Protein AF-A0A1G8I8K3-F1 (afdb_monomer_lite)

Organism: NCBI:txid568899

Foldseek 3Di:
DFDWDFDDPVVPPPDPDDPDRDGDGDDPVRCCVPPNPQDDDDPVNVVVVVVVVDDLVRVCVVRVHDSVVVVVVVVVVVVVVVVVVVVVVVVVVVVVVVVVVVVVVVVVVVVVVVVVVVVVVVVVVVVVVVVVVVVVVVVVVVVVVVVVVVVVVVVVVVVVVVVVVVVVVVVVVVVVVVVVVVVVVVVVVVVVVVVVVVVVVVVVVVVVVVVVVVVVVVVVVVVVVVD

Structure (mmCIF, N/CA/C/O backbone):
data_AF-A0A1G8I8K3-F1
#
_entry.id   AF-A0A1G8I8K3-F1
#
loop_
_atom_site.group_PDB
_atom_site.id
_atom_site.type_symbol
_atom_site.label_atom_id
_atom_site.label_alt_id
_atom_site.label_comp_id
_atom_site.label_asym_id
_atom_site.label_entity_id
_atom_site.label_seq_id
_atom_site.pdbx_PDB_ins_code
_atom_site.Cartn_x
_atom_site.Cartn_y
_atom_site.Cartn_z
_atom_site.occupancy
_atom_site.B_iso_or_equiv
_atom_site.auth_seq_id
_atom_site.auth_comp_id
_atom_site.auth_asym_id
_atom_site.auth_atom_id
_atom_site.pdbx_PDB_model_num
ATOM 1 N N . MET A 1 1 ? -40.315 -34.595 63.576 1.00 35.75 1 MET A N 1
ATOM 2 C CA . MET A 1 1 ? -40.428 -33.145 63.311 1.00 35.75 1 MET A CA 1
ATOM 3 C C . MET A 1 1 ? -39.803 -32.445 64.509 1.00 35.75 1 MET A C 1
ATOM 5 O O . MET A 1 1 ? -40.249 -32.700 65.618 1.00 35.75 1 MET A O 1
ATOM 9 N N . GLU A 1 2 ? -38.711 -31.706 64.316 1.00 29.25 2 GLU A N 1
ATOM 10 C CA . GLU A 1 2 ? -37.912 -31.099 65.396 1.00 29.25 2 GLU A CA 1
ATOM 11 C C . GLU A 1 2 ? -38.399 -29.666 65.667 1.00 29.25 2 GLU A C 1
ATOM 13 O O . GLU A 1 2 ? -38.613 -28.908 64.724 1.00 29.25 2 GLU A O 1
ATOM 18 N N . TYR A 1 3 ? -38.616 -29.305 66.936 1.00 36.06 3 TYR A N 1
ATOM 19 C CA . TYR A 1 3 ? -39.119 -27.986 67.343 1.00 36.06 3 TYR A CA 1
ATOM 20 C C . TYR A 1 3 ? -38.149 -27.306 68.321 1.00 36.06 3 TYR A C 1
ATOM 22 O O . TYR A 1 3 ? -37.852 -27.852 69.383 1.00 36.06 3 TYR A O 1
ATOM 30 N N . GLU A 1 4 ? -37.710 -26.087 67.994 1.00 31.19 4 GLU A N 1
ATOM 31 C CA . GLU A 1 4 ? -36.917 -25.214 68.871 1.00 31.19 4 GLU A CA 1
ATOM 32 C C . GLU A 1 4 ? -37.828 -24.299 69.709 1.00 31.19 4 GLU A C 1
ATOM 34 O O . GLU A 1 4 ? -38.706 -23.616 69.180 1.00 31.19 4 GLU A O 1
ATOM 39 N N . GLY A 1 5 ? -37.611 -24.243 71.027 1.00 38.91 5 GLY A N 1
ATOM 40 C CA . GLY A 1 5 ? -38.359 -23.369 71.936 1.00 38.91 5 GLY A CA 1
ATOM 41 C C . GLY A 1 5 ? -37.451 -22.553 72.858 1.00 38.91 5 GLY A C 1
ATOM 42 O O . GLY A 1 5 ? -36.541 -23.096 73.479 1.00 38.91 5 GLY A O 1
ATOM 43 N N . ILE A 1 6 ? -37.725 -21.249 72.997 1.00 38.38 6 ILE A N 1
ATOM 44 C CA . ILE A 1 6 ? -37.011 -20.330 73.905 1.00 38.38 6 ILE A CA 1
ATOM 45 C C . ILE A 1 6 ? -37.715 -20.317 75.277 1.00 38.38 6 ILE A C 1
ATOM 47 O O . ILE A 1 6 ? -38.899 -19.985 75.369 1.00 38.38 6 ILE A O 1
ATOM 51 N N . ARG A 1 7 ? -37.002 -20.667 76.362 1.00 41.75 7 ARG A N 1
ATOM 52 C CA . ARG A 1 7 ? -37.530 -20.650 77.746 1.00 41.75 7 ARG A CA 1
ATOM 53 C C . ARG A 1 7 ? -37.569 -19.238 78.350 1.00 41.75 7 ARG A C 1
ATOM 55 O O . ARG A 1 7 ? -36.702 -18.407 78.105 1.00 41.75 7 ARG A O 1
ATOM 62 N N . ASN A 1 8 ? -38.578 -18.992 79.193 1.00 38.41 8 ASN A N 1
ATOM 63 C CA . ASN A 1 8 ? -38.793 -17.737 79.919 1.00 38.41 8 ASN A CA 1
ATOM 64 C C . ASN A 1 8 ? -37.901 -17.667 81.185 1.00 38.41 8 ASN A C 1
ATOM 66 O O . ASN A 1 8 ? -38.127 -18.441 82.117 1.00 38.41 8 ASN A O 1
ATOM 70 N N . PRO A 1 9 ? -36.943 -16.728 81.284 1.00 40.78 9 PRO A N 1
ATOM 71 C CA . PRO A 1 9 ? -35.916 -16.709 82.336 1.00 40.78 9 PRO A CA 1
ATOM 72 C C . PRO A 1 9 ? -36.419 -16.278 83.728 1.00 40.78 9 PRO A C 1
ATOM 74 O O . PRO A 1 9 ? -35.635 -16.148 84.667 1.00 40.78 9 PRO A O 1
ATOM 77 N N . LYS A 1 10 ? -37.721 -16.019 83.908 1.00 38.50 10 LYS A N 1
ATOM 78 C CA . LYS A 1 10 ? -38.261 -15.504 85.181 1.00 38.50 10 LYS A CA 1
ATOM 79 C C . LYS A 1 10 ? -38.497 -16.561 86.267 1.00 38.50 10 LYS A C 1
ATOM 81 O O . LYS A 1 10 ? -38.696 -16.171 87.414 1.00 38.50 10 LYS A O 1
ATOM 86 N N . VAL A 1 11 ? -38.450 -17.856 85.949 1.00 44.38 11 VAL A N 1
ATOM 87 C CA . VAL A 1 11 ? -38.701 -18.928 86.937 1.00 44.38 11 VAL A CA 1
ATOM 88 C C . VAL A 1 11 ? -37.430 -19.327 87.713 1.00 44.38 11 VAL A C 1
ATOM 90 O O . VAL A 1 11 ? -37.527 -19.873 88.806 1.00 44.38 11 VAL A O 1
ATOM 93 N N . GLU A 1 12 ? -36.233 -18.962 87.243 1.00 41.72 12 GLU A N 1
ATOM 94 C CA . GLU A 1 12 ? -34.962 -19.489 87.779 1.00 41.72 12 GLU A CA 1
ATOM 95 C C . GLU A 1 12 ? -34.080 -18.448 88.490 1.00 41.72 12 GLU A C 1
ATOM 97 O O . GLU A 1 12 ? -32.861 -18.550 88.514 1.00 41.72 12 GLU A O 1
ATOM 102 N N . ARG A 1 13 ? -34.662 -17.456 89.176 1.00 38.69 13 ARG A N 1
ATOM 103 C CA . ARG A 1 13 ? -33.860 -16.557 90.042 1.00 38.69 13 ARG A CA 1
ATOM 104 C C . ARG A 1 13 ? -33.403 -17.180 91.374 1.00 38.69 13 ARG A C 1
ATOM 106 O O . ARG A 1 13 ? -32.818 -16.470 92.187 1.00 38.69 13 ARG A O 1
ATOM 113 N N . LYS A 1 14 ? -33.655 -18.470 91.634 1.00 42.06 14 LYS A N 1
ATOM 114 C CA . LYS A 1 14 ? -33.263 -19.132 92.899 1.00 42.06 14 LYS A CA 1
ATOM 115 C C . LYS A 1 14 ? -32.070 -20.082 92.810 1.00 42.06 14 LYS A C 1
ATOM 117 O O . LYS A 1 14 ? -31.595 -20.515 93.854 1.00 42.06 14 LYS A O 1
ATOM 122 N N . GLN A 1 15 ? -31.540 -20.368 91.627 1.00 38.81 15 GLN A N 1
ATOM 123 C CA . GLN A 1 15 ? -30.330 -21.177 91.490 1.00 38.81 15 GLN A CA 1
ATOM 124 C C . GLN A 1 15 ? -29.387 -20.455 90.535 1.00 38.81 15 GLN A C 1
ATOM 126 O O . GLN A 1 15 ? -29.753 -20.161 89.406 1.00 38.81 15 GLN A O 1
ATOM 131 N N . LYS A 1 16 ? -28.207 -20.077 91.037 1.00 42.19 16 LYS A N 1
ATOM 132 C CA . LYS A 1 16 ? -27.155 -19.350 90.315 1.00 42.19 16 LYS A CA 1
ATOM 133 C C . LYS A 1 16 ? -26.610 -20.195 89.153 1.00 42.19 16 LYS A C 1
ATOM 135 O O . LYS A 1 16 ? -25.540 -20.780 89.276 1.00 42.19 16 LYS A O 1
ATOM 140 N N . LEU A 1 17 ? -27.345 -20.272 88.052 1.00 38.25 17 LEU A N 1
ATOM 141 C CA . LEU A 1 17 ? -26.919 -20.927 86.822 1.00 38.25 17 LEU A CA 1
ATOM 142 C C . LEU A 1 17 ? -26.871 -19.883 85.710 1.00 38.25 17 LEU A C 1
ATOM 144 O O . LEU A 1 17 ? -27.816 -19.126 85.486 1.00 38.25 17 LEU A O 1
ATOM 148 N N . ASN A 1 18 ? -25.694 -19.800 85.095 1.00 33.91 18 ASN A N 1
ATOM 149 C CA . ASN A 1 18 ? -25.374 -18.906 83.996 1.00 33.91 18 ASN A CA 1
ATOM 150 C C . ASN A 1 18 ? -26.344 -19.132 82.832 1.00 33.91 18 ASN A C 1
ATOM 152 O O . ASN A 1 18 ? -26.790 -20.251 82.593 1.00 33.91 18 ASN A O 1
ATOM 156 N N . SER A 1 19 ? -26.667 -18.053 82.118 1.00 39.62 19 SER A N 1
ATOM 157 C CA . SER A 1 19 ? -27.572 -18.029 80.969 1.00 39.62 19 SER A CA 1
ATOM 158 C C . SER A 1 19 ? -26.955 -18.720 79.748 1.00 39.62 19 SER A C 1
ATOM 160 O O . SER A 1 19 ? -26.665 -18.082 78.738 1.00 39.62 19 SER A O 1
ATOM 162 N N . GLU A 1 20 ? -26.721 -20.020 79.848 1.00 36.34 20 GLU A N 1
ATOM 163 C CA . GLU A 1 20 ? -26.509 -20.882 78.698 1.00 36.34 20 GLU A CA 1
ATOM 164 C C . GLU A 1 20 ? -27.885 -21.168 78.098 1.00 36.34 20 GLU A C 1
ATOM 166 O O . GLU A 1 20 ? -28.769 -21.725 78.756 1.00 36.34 20 GLU A O 1
ATOM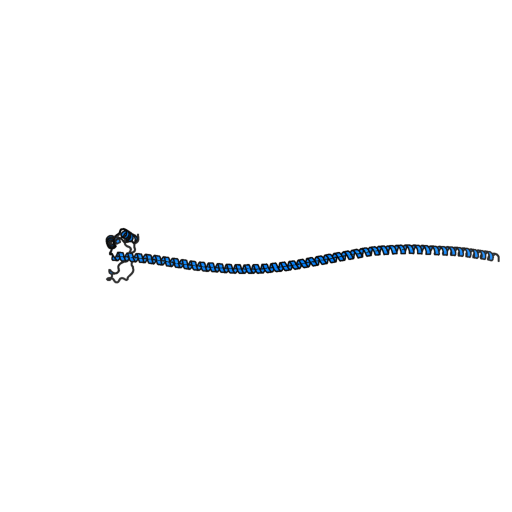 171 N N . VAL A 1 21 ? -28.090 -20.738 76.850 1.00 37.28 21 VAL A N 1
ATOM 172 C CA . VAL A 1 21 ? -29.235 -21.151 76.034 1.00 37.28 21 VAL A CA 1
ATOM 173 C C . VAL A 1 21 ? -29.095 -22.657 75.826 1.00 37.28 21 VAL A C 1
ATOM 175 O O . VAL A 1 21 ? -28.443 -23.122 74.900 1.00 37.28 21 VAL A O 1
ATOM 178 N N . THR A 1 22 ? -29.651 -23.423 76.756 1.00 36.31 22 THR A N 1
ATOM 179 C CA . THR A 1 22 ? -29.671 -24.879 76.713 1.00 36.31 22 THR A CA 1
ATOM 180 C C . THR A 1 22 ? -30.788 -25.288 75.763 1.00 36.31 22 THR A C 1
ATOM 182 O O . THR A 1 22 ? -31.973 -25.151 76.077 1.00 36.31 22 THR A O 1
ATOM 185 N N . THR A 1 23 ? -30.419 -25.762 74.573 1.00 37.19 23 THR A N 1
ATOM 186 C CA . THR A 1 23 ? -31.340 -26.453 73.672 1.00 37.19 23 THR A CA 1
ATOM 187 C C . THR A 1 23 ? -31.739 -27.770 74.334 1.00 37.19 23 THR A C 1
ATOM 189 O O . THR A 1 23 ? -30.922 -28.661 74.542 1.00 37.19 23 THR A O 1
ATOM 192 N N . TYR A 1 24 ? -33.000 -27.871 74.752 1.00 39.78 24 TYR A N 1
ATOM 193 C CA . TYR A 1 24 ? -33.553 -29.106 75.302 1.00 39.78 24 TYR A CA 1
ATOM 194 C C . TYR A 1 24 ? -34.351 -29.818 74.216 1.00 39.78 24 TYR A C 1
ATOM 196 O O . TYR A 1 24 ? -35.277 -29.238 73.648 1.00 39.78 24 TYR A O 1
ATOM 204 N N . TYR A 1 25 ? -34.022 -31.084 73.981 1.00 42.44 25 TYR A N 1
ATOM 205 C CA . TYR A 1 25 ? -34.849 -32.000 73.208 1.00 42.44 25 TYR A CA 1
ATOM 206 C C . TYR A 1 25 ? -36.006 -32.451 74.103 1.00 42.44 25 TYR A C 1
ATOM 208 O O . TYR A 1 25 ? -35.772 -32.950 75.201 1.00 42.44 25 TYR A O 1
ATOM 216 N N . MET A 1 26 ? -37.244 -32.221 73.672 1.00 47.62 26 MET A N 1
ATOM 217 C CA . MET A 1 26 ? -38.444 -32.722 74.351 1.00 47.62 26 MET A CA 1
ATOM 218 C C . MET A 1 26 ? -39.246 -33.562 73.364 1.00 47.62 26 MET A C 1
ATOM 220 O O . MET A 1 26 ? -39.404 -33.167 72.206 1.00 47.62 26 MET A O 1
ATOM 224 N N . SER A 1 27 ? -39.764 -34.700 73.823 1.00 53.75 27 SER A N 1
ATOM 225 C CA . SER A 1 27 ? -40.684 -35.516 73.024 1.00 53.75 27 SER A CA 1
ATOM 226 C C . SER A 1 27 ? -42.053 -34.828 72.874 1.00 53.75 27 SER A C 1
ATOM 228 O O . SER A 1 27 ? -42.413 -33.938 73.654 1.00 53.75 27 SER A O 1
ATOM 230 N N . GLU A 1 28 ? -42.855 -35.228 71.876 1.00 50.41 28 GLU A N 1
ATOM 231 C CA . GLU A 1 28 ? -44.229 -34.713 71.704 1.00 50.41 28 GLU A CA 1
ATOM 232 C C . GLU A 1 28 ? -45.093 -34.915 72.959 1.00 50.41 28 GLU A C 1
ATOM 234 O O . GLU A 1 28 ? -45.948 -34.083 73.280 1.00 50.41 28 GLU A O 1
ATOM 239 N N . GLU A 1 29 ? -44.841 -35.998 73.692 1.00 52.31 29 GLU A N 1
ATOM 240 C CA . GLU A 1 29 ? -45.537 -36.352 74.926 1.00 52.31 29 GLU A CA 1
ATOM 241 C C . GLU A 1 29 ? -45.141 -35.418 76.076 1.00 52.31 29 GLU A C 1
ATOM 243 O O . GLU A 1 29 ? -46.020 -34.871 76.746 1.00 52.31 29 GLU A O 1
ATOM 248 N N . GLU A 1 30 ? -43.848 -35.123 76.246 1.00 55.16 30 GLU A N 1
ATOM 249 C CA . GLU A 1 30 ? -43.354 -34.181 77.262 1.00 55.16 30 GLU A CA 1
ATOM 250 C C . GLU A 1 30 ? -43.811 -32.739 76.999 1.00 55.16 30 GLU A C 1
ATOM 252 O O . GLU A 1 30 ? -44.121 -31.988 77.935 1.00 55.16 30 GLU A O 1
ATOM 257 N N . ARG A 1 31 ? -43.912 -32.349 75.721 1.00 55.44 31 ARG A N 1
ATOM 258 C CA . ARG A 1 31 ? -44.455 -31.049 75.307 1.00 55.44 31 ARG A CA 1
ATOM 259 C C . ARG A 1 31 ? -45.924 -30.914 75.709 1.00 55.44 31 ARG A C 1
ATOM 261 O O . ARG A 1 31 ? -46.294 -29.915 76.335 1.00 55.44 31 ARG A O 1
ATOM 268 N N . LYS A 1 32 ? -46.748 -31.922 75.394 1.00 52.94 32 LYS A N 1
ATOM 269 C CA . LYS A 1 32 ? -48.175 -31.958 75.758 1.00 52.94 32 LYS A CA 1
ATOM 270 C C . LYS A 1 32 ? -48.378 -31.951 77.271 1.00 52.94 32 LYS A C 1
ATOM 272 O O . LYS A 1 32 ? -49.239 -31.222 77.759 1.00 52.94 32 LYS A O 1
ATOM 277 N N . GLN A 1 33 ? -47.551 -32.681 78.019 1.00 53.50 33 GLN A N 1
ATOM 278 C CA . GLN A 1 33 ? -47.635 -32.747 79.480 1.00 53.50 33 GLN A CA 1
ATOM 279 C C . GLN A 1 33 ? -47.302 -31.415 80.162 1.00 53.50 33 GLN A C 1
ATOM 281 O O . GLN A 1 33 ? -47.960 -31.032 81.127 1.00 53.50 33 GLN A O 1
ATOM 286 N N . ARG A 1 34 ? -46.283 -30.695 79.674 1.00 50.06 34 ARG A N 1
ATOM 287 C CA . ARG A 1 34 ? -45.819 -29.454 80.315 1.00 50.06 34 ARG A CA 1
ATOM 288 C C . ARG A 1 34 ? -46.559 -28.193 79.859 1.00 50.06 34 ARG A C 1
ATOM 290 O O . ARG A 1 34 ? -46.620 -27.236 80.626 1.00 50.06 34 ARG A O 1
ATOM 297 N N . TRP A 1 35 ? -47.074 -28.149 78.628 1.00 47.41 35 TRP A N 1
ATOM 298 C CA . TRP A 1 35 ? -47.619 -26.915 78.033 1.00 47.41 35 TRP A CA 1
ATOM 299 C C . TRP A 1 35 ? -49.086 -27.042 77.596 1.00 47.41 35 TRP A C 1
ATOM 301 O O . TRP A 1 35 ? -49.700 -26.022 77.269 1.00 47.41 35 TRP A O 1
ATOM 311 N N . GLY A 1 36 ? -49.666 -28.247 77.661 1.00 51.91 36 GLY A N 1
ATOM 312 C CA . GLY A 1 36 ? -50.997 -28.567 77.139 1.00 51.91 36 GLY A CA 1
ATOM 313 C C . GLY A 1 36 ? -51.065 -28.501 75.609 1.00 51.91 36 GLY A C 1
ATOM 314 O O . GLY A 1 36 ? -50.075 -28.198 74.941 1.00 51.91 36 GLY A O 1
ATOM 315 N N . ASP A 1 37 ? -52.255 -28.728 75.045 1.00 50.06 37 ASP A N 1
ATOM 316 C CA . ASP A 1 37 ? -52.562 -28.497 73.622 1.00 50.06 37 ASP A CA 1
ATOM 317 C C . ASP A 1 37 ? -52.590 -26.991 73.296 1.00 50.06 37 ASP A C 1
ATOM 319 O O . ASP A 1 37 ? -53.633 -26.415 72.968 1.00 50.06 37 ASP A O 1
ATOM 323 N N . ARG A 1 38 ? -51.457 -26.300 73.443 1.00 51.19 38 ARG A N 1
ATOM 324 C CA . ARG A 1 38 ? -51.278 -24.963 72.875 1.00 51.19 38 ARG A CA 1
ATOM 325 C C . ARG A 1 38 ? -51.010 -25.139 71.385 1.00 51.19 38 ARG A C 1
ATOM 327 O O . ARG A 1 38 ? -49.945 -25.617 70.997 1.00 51.19 38 ARG A O 1
ATOM 334 N N . MET A 1 39 ? -51.992 -24.785 70.558 1.00 54.12 39 MET A N 1
ATOM 335 C CA . MET A 1 39 ? -51.785 -24.664 69.117 1.00 54.12 39 MET A CA 1
ATOM 336 C C . MET A 1 39 ? -50.840 -23.489 68.856 1.00 54.12 39 MET A C 1
ATOM 338 O O . MET A 1 39 ? -51.071 -22.378 69.333 1.00 54.12 39 MET A O 1
ATOM 342 N N . GLU A 1 40 ? -49.772 -23.725 68.100 1.00 64.25 40 GLU A N 1
ATOM 343 C CA . GLU A 1 40 ? -48.951 -22.637 67.577 1.00 64.25 40 GLU A CA 1
ATOM 344 C C . GLU A 1 40 ? -49.760 -21.886 66.518 1.00 64.25 40 GLU A C 1
ATOM 346 O O . GLU A 1 40 ? -50.231 -22.472 65.543 1.00 64.25 40 GLU A O 1
ATOM 351 N N . LEU A 1 41 ? -49.954 -20.585 66.724 1.00 76.12 41 LEU A N 1
ATOM 352 C CA . LEU A 1 41 ? -50.574 -19.727 65.723 1.00 76.12 41 LEU A CA 1
ATOM 353 C C . LEU A 1 41 ? -49.544 -19.450 64.625 1.00 76.12 41 LEU A C 1
ATOM 355 O O . LEU A 1 41 ? -48.574 -18.723 64.849 1.00 76.12 41 LEU A O 1
ATOM 359 N N . THR A 1 42 ? -49.750 -20.026 63.444 1.00 82.38 42 THR A N 1
ATOM 360 C CA . THR A 1 42 ? -48.970 -19.695 62.246 1.00 82.38 42 THR A CA 1
ATOM 361 C C . THR A 1 42 ? -49.543 -18.452 61.568 1.00 82.38 42 THR A C 1
ATOM 363 O O . THR A 1 42 ? -50.709 -18.098 61.763 1.00 82.38 42 THR A O 1
ATOM 366 N N . LYS A 1 43 ? -48.726 -17.784 60.745 1.00 81.94 43 LYS A N 1
ATOM 367 C CA . LYS A 1 43 ? -49.156 -16.604 59.983 1.00 81.94 43 LYS A CA 1
ATOM 368 C C . LYS A 1 43 ? -50.346 -16.921 59.073 1.00 81.94 43 LYS A C 1
ATOM 370 O O . LYS A 1 43 ? -51.334 -16.200 59.082 1.00 81.94 43 LYS A O 1
ATOM 375 N N . GLU A 1 44 ? -50.268 -18.038 58.359 1.00 83.56 44 GLU A N 1
ATOM 376 C CA . GLU A 1 44 ? -51.308 -18.513 57.440 1.00 83.56 44 GLU A CA 1
ATOM 377 C C . GLU A 1 44 ? -52.618 -18.824 58.172 1.00 83.56 44 GLU A C 1
ATOM 379 O O . GLU A 1 44 ? -53.696 -18.481 57.694 1.00 83.56 44 GLU A O 1
ATOM 384 N N . ALA A 1 45 ? -52.537 -19.425 59.365 1.00 84.06 45 ALA A N 1
ATOM 385 C CA . ALA A 1 45 ? -53.712 -19.710 60.180 1.00 84.06 45 ALA A CA 1
ATOM 386 C C . ALA A 1 45 ? -54.346 -18.429 60.754 1.00 84.06 45 ALA A C 1
ATOM 388 O O . ALA A 1 45 ? -55.567 -18.298 60.751 1.00 84.06 45 ALA A O 1
ATOM 389 N N . TYR A 1 46 ? -53.528 -17.457 61.177 1.00 86.75 46 TYR A N 1
ATOM 390 C CA . TYR A 1 46 ? -54.002 -16.137 61.605 1.00 86.75 46 TYR A CA 1
ATOM 391 C C . TYR A 1 46 ? -54.684 -15.368 60.468 1.00 86.75 46 TYR A C 1
ATOM 393 O O . TYR A 1 46 ? -55.755 -14.797 60.662 1.00 86.75 46 TYR A O 1
ATOM 401 N N . GLU A 1 47 ? -54.078 -15.345 59.280 1.00 87.00 47 GLU A N 1
ATOM 402 C CA . GLU A 1 47 ? -54.625 -14.664 58.103 1.00 87.00 47 GLU A CA 1
ATOM 403 C C . GLU A 1 47 ? -55.929 -15.305 57.633 1.00 87.00 47 GLU A C 1
ATOM 405 O O . GLU A 1 47 ? -56.880 -14.587 57.328 1.00 87.00 47 GLU A O 1
ATOM 410 N N . LYS A 1 48 ? -56.008 -16.640 57.659 1.00 89.94 48 LYS A N 1
ATOM 411 C CA . LYS A 1 48 ? -57.233 -17.384 57.365 1.00 89.94 48 LYS A CA 1
ATOM 412 C C . LYS A 1 48 ? -58.348 -17.058 58.357 1.00 89.94 48 LYS A C 1
ATOM 414 O O . LYS A 1 48 ? -59.432 -16.670 57.941 1.00 89.94 48 LYS A O 1
ATOM 419 N N . ASP A 1 49 ? -58.069 -17.107 59.656 1.00 88.06 49 ASP A N 1
ATOM 420 C CA . ASP A 1 49 ? -59.079 -16.805 60.673 1.00 88.06 49 ASP A CA 1
ATOM 421 C C . ASP A 1 49 ? -59.538 -15.338 60.640 1.00 88.06 49 ASP A C 1
ATOM 423 O O . ASP A 1 49 ? -60.695 -15.026 60.930 1.00 88.06 49 ASP A O 1
ATOM 427 N N . ARG A 1 50 ? -58.646 -14.416 60.255 1.00 88.31 50 ARG A N 1
ATOM 428 C CA . ARG A 1 50 ? -58.999 -13.012 59.999 1.00 88.31 50 ARG A CA 1
ATOM 429 C C . ARG A 1 50 ? -59.839 -12.843 58.735 1.00 88.31 50 ARG A C 1
ATOM 431 O O . ARG A 1 50 ? -60.743 -12.009 58.753 1.00 88.31 50 ARG A O 1
ATOM 438 N N . ALA A 1 51 ? -59.561 -13.602 57.676 1.00 88.75 51 ALA A N 1
ATOM 439 C CA . ALA A 1 51 ? -60.367 -13.626 56.455 1.00 88.75 51 ALA A CA 1
ATOM 440 C C . ALA A 1 51 ? -61.770 -14.204 56.711 1.00 88.75 51 ALA A C 1
ATOM 442 O O . ALA A 1 51 ? -62.745 -13.687 56.172 1.00 88.75 51 ALA A O 1
ATOM 443 N N . ASP A 1 52 ? -61.878 -15.171 57.627 1.00 91.44 52 ASP A N 1
ATOM 444 C CA . ASP A 1 52 ? -63.140 -15.733 58.130 1.00 91.44 52 ASP A CA 1
ATOM 445 C C . ASP A 1 52 ? -63.888 -14.778 59.096 1.00 91.44 52 ASP A C 1
ATOM 447 O O . ASP A 1 52 ? -64.932 -15.120 59.651 1.00 91.44 52 ASP A O 1
ATOM 451 N N . GLY A 1 53 ? -63.374 -13.560 59.312 1.00 90.12 53 GLY A N 1
ATOM 452 C CA . GLY A 1 53 ? -64.034 -12.502 60.082 1.00 90.12 53 GLY A CA 1
ATOM 453 C C . GLY A 1 53 ? -63.796 -12.544 61.594 1.00 90.12 53 GLY A C 1
ATOM 454 O O . GLY A 1 53 ? -64.387 -11.742 62.322 1.00 90.12 53 GLY A O 1
ATOM 455 N N . MET A 1 54 ? -62.923 -13.422 62.104 1.00 89.44 54 MET A N 1
ATOM 456 C CA . MET A 1 54 ? -62.659 -13.493 63.544 1.00 89.44 54 MET A CA 1
ATOM 457 C C . MET A 1 54 ? -61.932 -12.241 64.060 1.00 89.44 54 MET A C 1
ATOM 459 O O . MET A 1 54 ? -61.042 -11.661 63.422 1.00 89.44 54 MET A O 1
ATOM 463 N N . SER A 1 55 ? -62.302 -11.809 65.266 1.00 89.19 55 SER A N 1
ATOM 464 C CA . SER A 1 55 ? -61.583 -10.757 65.987 1.00 89.19 55 SER A CA 1
ATOM 465 C C . SER A 1 55 ? -60.293 -11.311 66.601 1.00 89.19 55 SER A C 1
ATOM 467 O O . SER A 1 55 ? -60.189 -12.504 66.875 1.00 89.19 55 SER A O 1
ATOM 469 N N . ASN A 1 56 ? -59.314 -10.445 66.884 1.00 84.69 56 ASN A N 1
ATOM 470 C CA . ASN A 1 56 ? -58.089 -10.868 67.577 1.00 84.69 56 ASN A CA 1
ATOM 471 C C . ASN A 1 56 ? -58.394 -11.536 68.927 1.00 84.69 56 ASN A C 1
ATOM 473 O O . ASN A 1 56 ? -57.696 -12.466 69.307 1.00 84.69 56 ASN A O 1
ATOM 477 N N . LYS A 1 57 ? -59.463 -11.115 69.612 1.00 86.44 57 LYS A N 1
ATOM 478 C CA . LYS A 1 57 ? -59.935 -11.746 70.847 1.00 86.44 57 LYS A CA 1
ATOM 479 C C . LYS A 1 57 ? -60.383 -13.191 70.625 1.00 86.44 57 LYS A C 1
ATOM 481 O O . LYS A 1 57 ? -59.915 -14.093 71.304 1.00 86.44 57 LYS A O 1
ATOM 486 N N . ALA A 1 58 ? -61.225 -13.416 69.615 1.00 85.50 58 ALA A N 1
ATOM 487 C CA . ALA A 1 58 ? -61.722 -14.749 69.277 1.00 85.50 58 ALA A CA 1
ATOM 488 C C . ALA A 1 58 ? -60.595 -15.693 68.822 1.00 85.50 58 ALA A C 1
ATOM 490 O O . ALA A 1 58 ? -60.593 -16.874 69.163 1.00 85.50 58 ALA A O 1
ATOM 491 N N . ILE A 1 59 ? -59.602 -15.168 68.099 1.00 85.06 59 ILE A N 1
ATOM 492 C CA . ILE A 1 59 ? -58.413 -15.932 67.703 1.00 85.06 59 ILE A CA 1
ATOM 493 C C . ILE A 1 59 ? -57.543 -16.238 68.934 1.00 85.06 59 ILE A C 1
ATOM 495 O O . ILE A 1 59 ? -57.057 -17.356 69.083 1.00 85.06 59 ILE A O 1
ATOM 499 N N . ALA A 1 60 ? -57.375 -15.288 69.856 1.00 84.50 60 ALA A N 1
ATOM 500 C CA . ALA A 1 60 ? -56.619 -15.498 71.092 1.00 84.50 60 ALA A CA 1
ATOM 501 C C . ALA A 1 60 ? -57.231 -16.637 71.923 1.00 84.50 60 ALA A C 1
ATOM 503 O O . ALA A 1 60 ? -56.515 -17.557 72.328 1.00 84.50 60 ALA A O 1
ATOM 504 N N . ASP A 1 61 ? -58.558 -16.636 72.061 1.00 83.38 61 ASP A N 1
ATOM 505 C CA . ASP A 1 61 ? -59.309 -17.689 72.744 1.00 83.38 61 ASP A CA 1
ATOM 506 C C . ASP A 1 61 ? -59.184 -19.045 72.020 1.00 83.38 61 ASP A C 1
ATOM 508 O O . ASP A 1 61 ? -58.883 -20.060 72.654 1.00 83.38 61 ASP A O 1
ATOM 512 N N . LYS A 1 62 ? -59.316 -19.068 70.682 1.00 84.06 62 LYS A N 1
ATOM 513 C CA . LYS A 1 62 ? -59.191 -20.281 69.846 1.00 84.06 62 LYS A CA 1
ATOM 514 C C . LYS A 1 62 ? -57.830 -20.968 69.994 1.00 84.06 62 LYS A C 1
ATOM 516 O O . LYS A 1 62 ? -57.764 -22.194 70.072 1.00 84.06 62 LYS A O 1
ATOM 521 N N . TYR A 1 63 ? -56.750 -20.192 70.058 1.00 82.69 63 TYR A N 1
ATOM 522 C CA . TYR A 1 63 ? -55.388 -20.717 70.205 1.00 82.69 63 TYR A CA 1
ATOM 523 C C . TYR A 1 63 ? -54.895 -20.749 71.658 1.00 82.69 63 TYR A C 1
ATOM 525 O O . TYR A 1 63 ? -53.722 -21.042 71.903 1.00 82.69 63 TYR A O 1
ATOM 533 N N . LYS A 1 64 ? -55.776 -20.481 72.634 1.00 82.50 64 LYS A N 1
ATOM 534 C CA . LYS A 1 64 ? -55.457 -20.469 74.072 1.00 82.50 64 LYS A CA 1
ATOM 535 C C . LYS A 1 64 ? -54.242 -19.587 74.396 1.00 82.50 64 LYS A C 1
ATOM 537 O O . LYS A 1 64 ? -53.352 -19.977 75.157 1.00 82.50 64 LYS A O 1
ATOM 542 N N . MET A 1 65 ? -54.187 -18.397 73.802 1.00 79.50 65 MET A N 1
ATOM 543 C CA . MET A 1 65 ? -53.129 -17.408 74.015 1.00 79.50 65 MET A CA 1
ATOM 544 C C . MET A 1 65 ? -53.701 -16.042 74.390 1.00 79.50 65 MET A C 1
ATOM 546 O O . MET A 1 65 ? -54.890 -15.800 74.251 1.00 79.50 65 MET A O 1
ATOM 550 N N . SER A 1 66 ? -52.864 -15.134 74.892 1.00 82.12 66 SER A N 1
ATOM 551 C CA . SER A 1 66 ? -53.297 -13.762 75.166 1.00 82.12 66 SER A CA 1
ATOM 552 C C . SER A 1 66 ? -53.361 -12.936 73.878 1.00 82.12 66 SER A C 1
ATOM 554 O O . SER A 1 66 ? -52.573 -13.144 72.953 1.00 82.12 66 SER A O 1
ATOM 556 N N . GLU A 1 67 ? -54.227 -11.921 73.837 1.00 80.25 67 GLU A N 1
ATOM 557 C CA . GLU A 1 67 ? -54.229 -10.931 72.745 1.00 80.25 67 GLU A CA 1
ATOM 558 C C . GLU A 1 67 ? -52.860 -10.249 72.572 1.00 80.25 67 GLU A C 1
ATOM 560 O O . GLU A 1 67 ? -52.441 -9.949 71.453 1.00 80.25 67 GLU A O 1
ATOM 565 N N . ALA A 1 68 ? -52.119 -10.061 73.670 1.00 79.25 68 ALA A N 1
ATOM 566 C CA . ALA A 1 68 ? -50.756 -9.539 73.636 1.00 79.25 68 ALA A CA 1
ATOM 567 C C . ALA A 1 68 ? -49.799 -10.450 72.842 1.00 79.25 68 ALA A C 1
ATOM 569 O O . ALA A 1 68 ? -48.940 -9.949 72.115 1.00 79.25 68 ALA A O 1
ATOM 570 N N . ASN A 1 69 ? -49.971 -11.776 72.925 1.00 79.81 69 ASN A N 1
ATOM 571 C CA . ASN A 1 69 ? -49.187 -12.722 72.131 1.00 79.81 69 ASN A CA 1
ATOM 572 C C . ASN A 1 69 ? -49.548 -12.642 70.643 1.00 79.81 69 ASN A C 1
ATOM 574 O O . ASN A 1 69 ? -48.646 -12.682 69.811 1.00 79.81 69 ASN A O 1
ATOM 578 N N . ILE A 1 70 ? -50.824 -12.445 70.289 1.00 82.75 70 ILE A N 1
ATOM 579 C CA . ILE A 1 70 ? -51.225 -12.213 68.888 1.00 82.75 70 ILE A CA 1
ATOM 580 C C . ILE A 1 70 ? -50.557 -10.959 68.328 1.00 82.75 70 ILE A C 1
ATOM 582 O O . ILE A 1 70 ? -50.007 -10.988 67.226 1.00 82.75 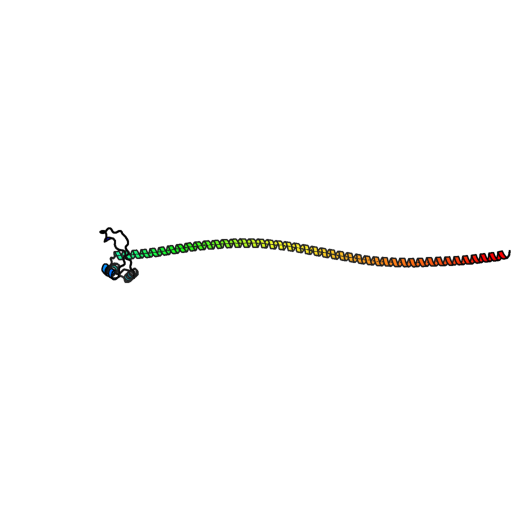70 ILE A O 1
ATOM 586 N N . TYR A 1 71 ? -50.552 -9.866 69.093 1.00 84.69 71 TYR A N 1
ATOM 587 C CA . TYR A 1 71 ? -49.883 -8.635 68.676 1.00 84.69 71 TYR A CA 1
ATOM 588 C C . TYR A 1 71 ? -48.371 -8.834 68.491 1.00 84.69 71 TYR A C 1
ATOM 590 O O . TYR A 1 71 ? -47.792 -8.347 67.518 1.00 84.69 71 TYR A O 1
ATOM 598 N N . TYR A 1 72 ? -47.736 -9.596 69.387 1.00 84.50 72 TYR A N 1
ATOM 599 C CA . TYR A 1 72 ? -46.329 -9.974 69.264 1.00 84.50 72 TYR A CA 1
ATOM 600 C C . TYR A 1 72 ? -46.052 -10.771 67.980 1.00 84.50 72 TYR A C 1
ATOM 602 O O . TYR A 1 72 ? -45.145 -10.403 67.232 1.00 84.50 72 TYR A O 1
ATOM 610 N N . TYR A 1 73 ? -46.840 -11.810 67.683 1.00 82.50 73 TYR A N 1
ATOM 611 C CA . TYR A 1 73 ? -46.660 -12.622 66.473 1.00 82.50 73 TYR A CA 1
ATOM 612 C C . TYR A 1 73 ? -46.881 -11.818 65.193 1.00 82.50 73 TYR A C 1
ATOM 614 O O . TYR A 1 73 ? -46.058 -11.896 64.284 1.00 82.50 73 TYR A O 1
ATOM 622 N N . LYS A 1 74 ? -47.913 -10.967 65.153 1.00 84.94 74 LYS A N 1
ATOM 623 C CA . LYS A 1 74 ? -48.158 -10.065 64.023 1.00 84.94 74 LYS A CA 1
ATOM 624 C C . LYS A 1 74 ? -46.953 -9.163 63.756 1.00 84.94 74 LYS A C 1
ATOM 626 O O . LYS A 1 74 ? -46.456 -9.105 62.634 1.00 84.94 74 LYS A O 1
ATOM 631 N N . LYS A 1 75 ? -46.449 -8.504 64.803 1.00 84.69 75 LYS A N 1
ATOM 632 C CA . LYS A 1 75 ? -45.281 -7.625 64.700 1.00 84.69 75 LYS A CA 1
ATOM 633 C C . LYS A 1 75 ? -44.030 -8.396 64.269 1.00 84.69 75 LYS A C 1
ATOM 635 O O . LYS A 1 75 ? -43.250 -7.886 63.472 1.00 84.69 75 LYS A O 1
ATOM 640 N N . LYS A 1 76 ? -43.852 -9.626 64.762 1.00 85.06 76 LYS A N 1
ATOM 641 C CA . LYS A 1 76 ? -42.755 -10.515 64.360 1.00 85.06 76 LYS A CA 1
ATOM 642 C C . LYS A 1 76 ? -42.830 -10.862 62.869 1.00 85.06 76 LYS A C 1
ATOM 644 O O . LYS A 1 76 ? -41.834 -10.706 62.178 1.00 85.06 76 LYS A O 1
ATOM 649 N N . TRP A 1 77 ? -43.997 -11.239 62.346 1.00 87.19 77 TRP A N 1
ATOM 650 C CA . TRP A 1 77 ? -44.157 -11.544 60.919 1.00 87.19 77 TRP A CA 1
ATOM 651 C C . TRP A 1 77 ? -43.944 -10.327 60.015 1.00 87.19 77 TRP A C 1
ATOM 653 O O . TRP A 1 77 ? -43.321 -10.457 58.964 1.00 87.19 77 TRP A O 1
ATOM 663 N N . GLU A 1 78 ? -44.422 -9.147 60.420 1.00 87.06 78 GLU A N 1
ATOM 664 C CA . GLU A 1 78 ? -44.155 -7.892 59.704 1.00 87.06 78 GLU A CA 1
ATOM 665 C C . GLU A 1 78 ? -42.653 -7.568 59.675 1.00 87.06 78 GLU A C 1
ATOM 667 O O . GLU A 1 78 ? -42.128 -7.128 58.650 1.00 87.06 78 GLU A O 1
ATOM 672 N N . GLN A 1 79 ? -41.947 -7.809 60.784 1.00 84.25 79 GLN A N 1
ATOM 673 C CA . GLN A 1 79 ? -40.495 -7.657 60.869 1.00 84.25 79 GLN A CA 1
ATOM 674 C C . GLN A 1 79 ? -39.776 -8.665 59.959 1.00 84.25 79 GLN A C 1
ATOM 676 O O . GLN A 1 79 ? -38.885 -8.277 59.209 1.00 84.25 79 GLN A O 1
ATOM 681 N N . ASP A 1 80 ? -40.193 -9.932 59.969 1.00 85.88 80 ASP A N 1
ATOM 682 C CA . ASP A 1 80 ? -39.609 -10.989 59.138 1.00 85.88 80 ASP A CA 1
ATOM 683 C C . ASP A 1 80 ? -39.806 -10.707 57.638 1.00 85.88 80 ASP A C 1
ATOM 685 O O . ASP A 1 80 ? -38.891 -10.908 56.840 1.00 85.88 80 ASP A O 1
ATOM 689 N N . GLU A 1 81 ? -40.970 -10.189 57.233 1.00 88.94 81 GLU A N 1
ATOM 690 C CA . GLU A 1 81 ? -41.201 -9.745 55.854 1.00 88.94 81 GLU A CA 1
ATOM 691 C C . GLU A 1 81 ? -40.331 -8.555 55.456 1.00 88.94 81 GLU A C 1
ATOM 693 O O . GLU A 1 81 ? -39.816 -8.524 54.336 1.00 88.94 81 GLU A O 1
ATOM 698 N N . ARG A 1 82 ? -40.171 -7.569 56.347 1.00 88.88 82 ARG A N 1
ATOM 699 C CA . ARG A 1 82 ? -39.281 -6.428 56.098 1.00 88.88 82 ARG A CA 1
ATOM 700 C C . ARG A 1 82 ? -37.841 -6.893 55.941 1.00 88.88 82 ARG A C 1
ATOM 702 O O . ARG A 1 82 ? -37.218 -6.539 54.948 1.00 88.88 82 ARG A O 1
ATOM 709 N N . ASN A 1 83 ? -37.366 -7.757 56.834 1.00 89.69 83 ASN A N 1
ATOM 710 C CA . ASN A 1 83 ? -36.021 -8.324 56.773 1.00 89.69 83 ASN A CA 1
ATOM 711 C C . ASN A 1 83 ? -35.798 -9.105 55.466 1.00 89.69 83 ASN A C 1
ATOM 713 O O . ASN A 1 83 ? -34.764 -8.944 54.819 1.00 89.69 83 ASN A O 1
ATOM 717 N N . LYS A 1 84 ? -36.783 -9.907 55.030 1.00 90.44 84 LYS A N 1
ATOM 718 C CA . LYS A 1 84 ? -36.734 -10.602 53.731 1.00 90.44 84 LYS A CA 1
ATOM 719 C C . LYS A 1 84 ? -36.645 -9.616 52.567 1.00 90.44 84 LYS A C 1
ATOM 721 O O . LYS A 1 84 ? -35.767 -9.761 51.724 1.00 90.44 84 LYS A O 1
ATOM 726 N N . LYS A 1 85 ? -37.506 -8.592 52.536 1.00 91.94 85 LYS A N 1
ATOM 727 C CA . LYS A 1 85 ? -37.495 -7.559 51.485 1.00 91.94 85 LYS A CA 1
ATOM 728 C C . LYS A 1 85 ? -36.175 -6.790 51.455 1.00 91.94 85 LYS A C 1
ATOM 730 O O . LYS A 1 85 ? -35.625 -6.582 50.380 1.00 91.94 85 LYS A O 1
ATOM 735 N N . GLU A 1 86 ? -35.647 -6.396 52.610 1.00 91.88 86 GLU A N 1
ATOM 736 C CA . GLU A 1 86 ? -34.354 -5.714 52.718 1.00 91.88 86 GLU A CA 1
ATOM 737 C C . GLU A 1 86 ? -33.205 -6.596 52.222 1.00 91.88 86 GLU A C 1
ATOM 739 O O . GLU A 1 86 ? -32.369 -6.119 51.455 1.00 91.88 86 GLU A O 1
ATOM 744 N N . SER A 1 87 ? -33.202 -7.885 52.576 1.00 91.25 87 SER A N 1
ATOM 745 C CA . SER A 1 87 ? -32.226 -8.856 52.073 1.00 91.25 87 SER A CA 1
ATOM 746 C C . SER A 1 87 ? -32.284 -8.983 50.546 1.00 91.25 87 SER A C 1
ATOM 748 O O . SER A 1 87 ? -31.251 -8.865 49.886 1.00 91.25 87 SER A O 1
ATOM 750 N N . THR A 1 88 ? -33.480 -9.109 49.961 1.00 93.38 88 THR A N 1
ATOM 751 C CA . THR A 1 88 ? -33.655 -9.147 48.499 1.00 93.38 88 THR A CA 1
ATOM 752 C C . THR A 1 88 ? -33.187 -7.851 47.835 1.00 93.38 88 THR A C 1
ATOM 754 O O . THR A 1 88 ? -32.498 -7.884 46.820 1.00 93.38 88 THR A O 1
ATOM 757 N N . VAL A 1 89 ? -33.503 -6.688 48.413 1.00 95.00 89 VAL A N 1
ATOM 758 C CA . VAL A 1 89 ? -33.049 -5.390 47.887 1.00 95.00 89 VAL A CA 1
ATOM 759 C C . VAL A 1 89 ? -31.526 -5.270 47.944 1.00 95.00 89 VAL A C 1
ATOM 761 O O . VAL A 1 89 ? -30.922 -4.732 47.016 1.00 95.00 89 VAL A O 1
ATOM 764 N N . GLN A 1 90 ? -30.886 -5.763 49.005 1.00 93.94 90 GLN A N 1
ATOM 765 C CA . GLN A 1 90 ? -29.427 -5.784 49.105 1.00 93.94 90 GLN A CA 1
ATOM 766 C C . GLN A 1 90 ? -28.798 -6.704 48.052 1.00 93.94 90 GLN A C 1
ATOM 768 O O . GLN A 1 90 ? -27.837 -6.291 47.403 1.00 93.94 90 GLN A O 1
ATOM 773 N N . GLN A 1 91 ? -29.367 -7.894 47.832 1.00 93.94 91 GLN A N 1
ATOM 774 C CA . GLN A 1 91 ? -28.931 -8.811 46.773 1.00 93.94 91 GLN A CA 1
ATOM 775 C C . GLN A 1 91 ? -29.032 -8.155 45.391 1.00 93.94 91 GLN A C 1
ATOM 777 O O . GLN A 1 91 ? -28.026 -8.051 44.691 1.00 93.94 91 GLN A O 1
ATOM 782 N N . LEU A 1 92 ? -30.197 -7.594 45.050 1.00 95.06 92 LEU A N 1
ATOM 783 C CA . LEU A 1 92 ? -30.416 -6.911 43.770 1.00 95.06 92 LEU A CA 1
ATOM 784 C C . LEU A 1 92 ? -29.475 -5.717 43.577 1.00 95.06 92 LEU A C 1
ATOM 786 O O . LEU A 1 92 ? -28.950 -5.512 42.487 1.00 95.06 92 LEU A O 1
ATOM 790 N N . LYS A 1 93 ? -29.209 -4.927 44.625 1.00 94.44 93 LYS A N 1
ATOM 791 C CA . LYS A 1 93 ? -28.222 -3.836 44.552 1.00 94.44 93 LYS A CA 1
ATOM 792 C C . LYS A 1 93 ? -26.817 -4.356 44.251 1.00 94.44 93 LYS A C 1
ATOM 794 O O . LYS A 1 93 ? -26.096 -3.717 43.485 1.00 94.44 93 LYS A O 1
ATOM 799 N N . GLY A 1 94 ? -26.432 -5.487 44.842 1.00 95.81 94 GLY A N 1
ATOM 800 C CA . GLY A 1 94 ? -25.163 -6.154 44.558 1.00 95.81 94 GLY A CA 1
ATOM 801 C C . GLY A 1 94 ? -25.063 -6.594 43.098 1.00 95.81 94 GLY A C 1
ATOM 802 O O . GLY A 1 94 ? -24.090 -6.258 42.424 1.00 95.81 94 GLY A O 1
ATOM 803 N N . GLU A 1 95 ? -26.097 -7.261 42.590 1.00 96.06 95 GLU A N 1
ATOM 804 C CA . GLU A 1 95 ? -26.178 -7.712 41.195 1.00 96.06 95 GLU A CA 1
ATOM 805 C C . GLU A 1 95 ? -26.158 -6.542 40.206 1.00 96.06 95 GLU A C 1
ATOM 807 O O . GLU A 1 95 ? -25.403 -6.566 39.235 1.00 96.06 95 GLU A O 1
ATOM 812 N N . ILE A 1 96 ? -26.920 -5.476 40.479 1.00 96.38 96 ILE A N 1
ATOM 813 C CA . ILE A 1 96 ? -26.923 -4.255 39.663 1.00 96.38 96 ILE A CA 1
ATOM 814 C C . ILE A 1 96 ? -25.527 -3.637 39.629 1.00 96.38 96 ILE A C 1
ATOM 816 O O . ILE A 1 96 ? -25.049 -3.265 38.558 1.00 96.38 96 ILE A O 1
ATOM 820 N N . LYS A 1 97 ? -24.850 -3.540 40.779 1.00 97.06 97 LYS A N 1
ATOM 821 C CA . LYS A 1 97 ? -23.500 -2.974 40.849 1.00 97.06 97 LYS A CA 1
ATOM 822 C C . LYS A 1 97 ? -22.503 -3.813 40.044 1.00 97.06 97 LYS A C 1
ATOM 824 O O . LYS A 1 97 ? -21.767 -3.254 39.234 1.00 97.06 97 LYS A O 1
ATOM 829 N N . GLN A 1 98 ? -22.533 -5.137 40.195 1.00 95.75 98 GLN A N 1
ATOM 830 C CA . GLN A 1 98 ? -21.696 -6.046 39.405 1.00 95.75 98 GLN A CA 1
ATOM 831 C C . GLN A 1 98 ? -21.998 -5.950 37.902 1.00 95.75 98 GLN A C 1
ATOM 833 O O . GLN A 1 98 ? -21.081 -5.945 37.083 1.00 95.75 98 GLN A O 1
ATOM 838 N N . GLY A 1 99 ? -23.273 -5.836 37.521 1.00 97.00 99 GLY A N 1
ATOM 839 C CA . GLY A 1 99 ? -23.680 -5.636 36.131 1.00 97.00 99 GLY A CA 1
ATOM 840 C C . GLY A 1 99 ? -23.159 -4.317 35.554 1.00 97.00 99 GLY A C 1
ATOM 841 O O . GLY A 1 99 ? -22.636 -4.289 34.441 1.00 97.00 99 GLY A O 1
ATOM 842 N N . GLN A 1 100 ? -23.226 -3.230 36.325 1.00 97.31 100 GLN A N 1
ATOM 843 C CA . GLN A 1 100 ? -22.677 -1.930 35.928 1.00 97.31 100 GLN A CA 1
ATOM 844 C C . GLN A 1 100 ? -21.153 -1.957 35.768 1.00 97.31 100 GLN A C 1
ATOM 846 O O . GLN A 1 100 ? -20.629 -1.306 34.864 1.00 97.31 100 GLN A O 1
ATOM 851 N N . GLU A 1 101 ? -20.437 -2.687 36.624 1.00 97.25 101 GLU A N 1
ATOM 852 C CA . GLU A 1 101 ? -18.986 -2.875 36.507 1.00 97.25 101 GLU A CA 1
ATOM 853 C C . GLU A 1 101 ? -18.634 -3.648 35.228 1.00 97.25 101 GLU A C 1
ATOM 855 O O . GLU A 1 101 ? -17.829 -3.162 34.433 1.00 97.25 101 GLU A O 1
ATOM 860 N N . LYS A 1 102 ? -19.328 -4.758 34.942 1.00 97.44 102 LYS A N 1
ATOM 861 C CA . LYS A 1 102 ? -19.145 -5.520 33.693 1.00 97.44 102 LYS A CA 1
ATOM 862 C C . LYS A 1 102 ? -19.407 -4.679 32.444 1.00 97.44 102 LYS A C 1
ATOM 864 O O . LYS A 1 102 ? -18.607 -4.698 31.515 1.00 97.44 102 LYS A O 1
ATOM 869 N N . LEU A 1 103 ? -20.483 -3.891 32.432 1.00 97.50 103 LEU A N 1
ATOM 870 C CA . LEU A 1 103 ? -20.800 -3.011 31.301 1.00 97.50 103 LEU A CA 1
ATOM 871 C C . LEU A 1 103 ? -19.746 -1.916 31.098 1.00 97.50 103 LEU A C 1
ATOM 873 O O . LEU A 1 103 ? -19.447 -1.555 29.959 1.00 97.50 103 LEU A O 1
ATOM 877 N N . LYS A 1 104 ? -19.167 -1.381 32.182 1.00 97.56 104 LYS A N 1
ATOM 878 C CA . LYS A 1 104 ? -18.055 -0.423 32.085 1.00 97.56 104 LYS A CA 1
ATOM 879 C C . LYS A 1 104 ? -16.824 -1.076 31.468 1.00 97.56 104 LYS A C 1
ATOM 881 O O . LYS A 1 104 ? -16.267 -0.507 30.534 1.00 97.56 104 LYS A O 1
ATOM 886 N N . GLU A 1 105 ? -16.450 -2.266 31.931 1.00 97.50 105 GLU A N 1
ATOM 887 C CA . GLU A 1 105 ? -15.327 -3.008 31.357 1.00 97.50 105 GLU A CA 1
ATOM 888 C C . GLU A 1 105 ? -15.545 -3.332 29.880 1.00 97.50 105 GLU A C 1
ATOM 890 O O . GLU A 1 105 ? -14.646 -3.135 29.068 1.00 97.50 105 GLU A O 1
ATOM 895 N N . GLU A 1 106 ? -16.727 -3.822 29.506 1.00 97.62 106 GLU A N 1
ATOM 896 C CA . GLU A 1 106 ? -17.043 -4.123 28.109 1.00 97.62 106 GLU A CA 1
ATOM 897 C C . GLU A 1 106 ? -16.976 -2.873 27.239 1.00 97.62 106 GLU A C 1
ATOM 899 O O . GLU A 1 106 ? -16.354 -2.897 26.177 1.00 97.62 106 GLU A O 1
ATOM 904 N N . ARG A 1 107 ? -17.556 -1.761 27.699 1.00 97.25 107 ARG A N 1
ATOM 905 C CA . ARG A 1 107 ? -17.466 -0.470 27.009 1.00 97.25 107 ARG A CA 1
ATOM 906 C C . ARG A 1 107 ? -16.012 -0.052 26.800 1.00 97.25 107 ARG A C 1
ATOM 908 O O . ARG A 1 107 ? -15.675 0.416 25.715 1.00 97.25 107 ARG A O 1
ATOM 915 N N . ASP A 1 108 ? -15.162 -0.200 27.809 1.00 97.81 108 ASP A N 1
ATOM 916 C CA . ASP A 1 108 ? -13.758 0.201 27.711 1.00 97.81 108 ASP A CA 1
ATOM 917 C C . ASP A 1 108 ? -12.989 -0.723 26.747 1.00 97.81 108 ASP A C 1
ATOM 919 O O . ASP A 1 108 ? -12.274 -0.235 25.874 1.00 97.81 108 ASP A O 1
ATOM 923 N N . ARG A 1 109 ? -13.273 -2.035 26.749 1.00 97.88 109 ARG A N 1
ATOM 924 C CA . ARG A 1 109 ? -12.759 -2.968 25.726 1.00 97.88 109 ARG A CA 1
ATOM 925 C C . ARG A 1 109 ? -13.201 -2.588 24.311 1.00 97.88 109 ARG A C 1
ATOM 927 O O . ARG A 1 109 ? -12.419 -2.720 23.370 1.00 97.88 109 ARG A O 1
ATOM 934 N N . TRP A 1 110 ? -14.447 -2.149 24.132 1.00 97.31 110 TRP A N 1
ATOM 935 C CA . TRP A 1 110 ? -14.945 -1.695 22.831 1.00 97.31 110 TRP A CA 1
ATOM 936 C C . TRP A 1 110 ? -14.250 -0.419 22.362 1.00 97.31 110 TRP A C 1
ATOM 938 O O . TRP A 1 110 ? -13.890 -0.334 21.189 1.00 97.31 110 TRP A O 1
ATOM 948 N N . LYS A 1 111 ? -14.000 0.534 23.266 1.00 97.69 111 LYS A N 1
ATOM 949 C CA . LYS A 1 111 ? -13.225 1.743 22.956 1.00 97.69 111 LYS A CA 1
ATOM 950 C C . LYS A 1 111 ? -11.801 1.408 22.520 1.00 97.69 111 LYS A C 1
ATOM 952 O O . LYS A 1 111 ? -11.363 1.905 21.488 1.00 97.69 111 LYS A O 1
ATOM 957 N N . ASP A 1 112 ? -11.121 0.511 23.229 1.00 97.81 112 ASP A N 1
ATOM 958 C CA . ASP A 1 112 ? -9.765 0.086 22.863 1.00 97.81 112 ASP A CA 1
ATOM 959 C C . ASP A 1 112 ? -9.721 -0.600 21.492 1.00 97.81 112 ASP A C 1
ATOM 961 O O . ASP A 1 112 ? -8.790 -0.399 20.710 1.00 97.81 112 ASP A O 1
ATOM 965 N N . ARG A 1 113 ? -10.736 -1.413 21.171 1.00 96.50 113 ARG A N 1
ATOM 966 C CA . ARG A 1 113 ? -10.862 -2.035 19.844 1.00 96.50 113 ARG A CA 1
ATOM 967 C C . ARG A 1 113 ? -11.107 -1.002 18.751 1.00 96.50 113 ARG A C 1
ATOM 969 O O . ARG A 1 113 ? -10.510 -1.126 17.687 1.00 96.50 113 ARG A O 1
ATOM 976 N N . ALA A 1 114 ? -11.955 -0.007 19.007 1.00 97.88 114 ALA A N 1
ATOM 977 C CA . ALA A 1 114 ? -12.226 1.067 18.057 1.00 97.88 114 ALA A CA 1
ATOM 978 C C . ALA A 1 114 ? -10.960 1.888 17.769 1.00 97.88 114 ALA A C 1
ATOM 980 O O . ALA A 1 114 ? -10.615 2.064 16.606 1.00 97.88 114 ALA A O 1
ATOM 981 N N . LEU A 1 115 ? -10.209 2.272 18.807 1.00 98.00 115 LEU A N 1
ATOM 982 C CA . LEU A 1 115 ? -8.934 2.985 18.659 1.00 98.00 115 LEU A CA 1
ATOM 983 C C . LEU A 1 115 ? -7.920 2.179 17.838 1.00 98.00 115 LEU A C 1
ATOM 985 O O . LEU A 1 115 ? -7.336 2.694 16.888 1.00 98.00 115 LEU A O 1
ATOM 989 N N . LYS A 1 116 ? -7.761 0.883 18.134 1.00 97.12 116 LYS A N 1
ATOM 990 C CA . LYS A 1 116 ? -6.880 0.000 17.349 1.00 97.12 116 LYS A CA 1
ATOM 991 C C . LYS A 1 116 ? -7.322 -0.127 15.891 1.00 97.12 116 LYS A C 1
ATOM 993 O O . LYS A 1 116 ? -6.475 -0.193 15.003 1.00 97.12 116 LYS A O 1
ATOM 998 N N . ALA A 1 117 ? -8.628 -0.182 15.640 1.00 97.31 117 ALA A N 1
ATOM 999 C CA . ALA A 1 117 ? -9.166 -0.234 14.286 1.00 97.31 117 ALA A CA 1
ATOM 1000 C C . ALA A 1 117 ? -8.912 1.079 13.526 1.00 97.31 117 ALA A C 1
ATOM 1002 O O . ALA A 1 117 ? -8.512 1.036 12.365 1.00 97.31 117 ALA A O 1
ATOM 1003 N N . GLU A 1 118 ? -9.074 2.234 14.173 1.00 98.00 118 GLU A N 1
ATOM 1004 C CA . GLU A 1 118 ? -8.748 3.542 13.591 1.00 98.00 118 GLU A CA 1
ATOM 1005 C C . GLU A 1 118 ? -7.255 3.672 13.267 1.00 98.00 118 GLU A C 1
ATOM 1007 O O . GLU A 1 118 ? -6.901 4.074 12.158 1.00 98.00 118 GLU A O 1
ATOM 1012 N N . GLU A 1 119 ? -6.369 3.266 14.181 1.00 98.06 119 GLU A N 1
ATOM 1013 C CA . GLU A 1 119 ? -4.921 3.248 13.939 1.00 98.06 119 GLU A CA 1
ATOM 1014 C C . GLU A 1 119 ? -4.540 2.336 12.769 1.00 98.06 119 GLU A C 1
ATOM 1016 O O . GLU A 1 119 ? -3.698 2.697 11.942 1.00 98.06 119 GLU A O 1
ATOM 1021 N N . TYR A 1 120 ? -5.158 1.156 12.681 1.00 97.69 120 TYR A N 1
ATOM 1022 C CA . TYR A 1 120 ? -4.940 0.234 11.571 1.00 97.69 120 TYR A CA 1
ATOM 1023 C C . TYR A 1 120 ? -5.422 0.830 10.246 1.00 97.69 120 TYR A C 1
ATOM 1025 O O . TYR A 1 120 ? -4.683 0.812 9.263 1.00 97.69 120 TYR A O 1
ATOM 1033 N N . ASN A 1 121 ? -6.617 1.424 10.224 1.00 97.12 121 ASN A N 1
ATOM 1034 C CA . ASN A 1 121 ? -7.159 2.081 9.037 1.00 97.12 121 ASN A CA 1
ATOM 1035 C C . ASN A 1 121 ? -6.268 3.235 8.571 1.00 97.12 121 ASN A C 1
ATOM 1037 O O . ASN A 1 121 ? -6.029 3.370 7.373 1.00 97.12 121 ASN A O 1
ATOM 1041 N N . LYS A 1 122 ? -5.725 4.026 9.503 1.00 97.69 122 LYS A N 1
ATOM 1042 C CA . LYS A 1 122 ? -4.779 5.096 9.179 1.00 97.69 122 LYS A CA 1
ATOM 1043 C C . LYS A 1 122 ? -3.497 4.547 8.551 1.00 97.69 122 LYS A C 1
ATOM 1045 O O . L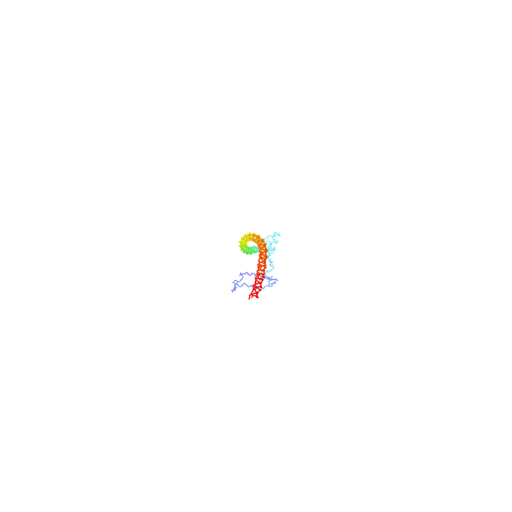YS A 1 122 ? -3.104 5.010 7.489 1.00 97.69 122 LYS A O 1
ATOM 1050 N N . LYS A 1 123 ? -2.902 3.501 9.137 1.00 97.38 123 LYS A N 1
ATOM 1051 C CA . LYS A 1 123 ? -1.722 2.833 8.555 1.00 97.38 123 LYS A CA 1
ATOM 1052 C C . LYS A 1 123 ? -1.999 2.286 7.155 1.00 97.38 123 LYS A C 1
ATOM 1054 O O . LYS A 1 123 ? -1.158 2.413 6.272 1.00 97.38 123 LYS A O 1
ATOM 1059 N N . MET A 1 124 ? -3.173 1.692 6.946 1.00 97.12 124 MET A N 1
ATOM 1060 C CA . MET A 1 124 ? -3.579 1.192 5.632 1.00 97.12 124 MET A CA 1
ATOM 1061 C C . MET A 1 124 ? -3.762 2.324 4.618 1.00 97.12 124 MET A C 1
ATOM 1063 O O . MET A 1 124 ? -3.372 2.160 3.464 1.00 97.12 124 MET A O 1
ATOM 1067 N N . ALA A 1 125 ? -4.315 3.467 5.033 1.00 96.81 125 ALA A N 1
ATOM 1068 C CA . ALA A 1 125 ? -4.428 4.649 4.185 1.00 96.81 125 ALA A CA 1
ATOM 1069 C C . ALA A 1 125 ? -3.044 5.184 3.785 1.00 96.81 125 ALA A C 1
ATOM 1071 O O . ALA A 1 125 ? -2.787 5.327 2.592 1.00 96.81 125 ALA A O 1
ATOM 1072 N N . ASP A 1 126 ? -2.134 5.359 4.749 1.00 96.88 126 ASP A N 1
ATOM 1073 C CA . ASP A 1 126 ? -0.765 5.834 4.506 1.00 96.88 126 ASP A CA 1
ATOM 1074 C C . ASP A 1 126 ? -0.008 4.896 3.538 1.00 96.88 126 ASP A C 1
ATOM 1076 O O . ASP A 1 126 ? 0.597 5.338 2.559 1.00 96.88 126 ASP A O 1
ATOM 1080 N N . MET A 1 127 ? -0.097 3.575 3.753 1.00 97.12 127 MET A N 1
ATOM 1081 C CA . MET A 1 127 ? 0.503 2.575 2.857 1.00 97.12 127 MET A CA 1
ATOM 1082 C C . MET A 1 127 ? -0.100 2.609 1.448 1.00 97.12 127 MET A C 1
ATOM 1084 O O . MET A 1 127 ? 0.613 2.433 0.454 1.00 97.12 127 MET A O 1
ATOM 1088 N N . ASN A 1 128 ? -1.414 2.803 1.341 1.00 96.81 128 ASN A N 1
ATOM 1089 C CA . ASN A 1 128 ? -2.086 2.887 0.051 1.00 96.81 128 ASN A CA 1
ATOM 1090 C C . ASN A 1 128 ? -1.663 4.153 -0.708 1.00 96.81 128 ASN A C 1
ATOM 1092 O O . ASN A 1 128 ? -1.362 4.075 -1.898 1.00 96.81 128 ASN A O 1
ATOM 1096 N N . GLU A 1 129 ? -1.561 5.296 -0.028 1.00 97.00 129 GLU A N 1
ATOM 1097 C CA . GLU A 1 129 ? -1.048 6.539 -0.613 1.00 97.00 129 GLU A CA 1
ATOM 1098 C C . GLU A 1 129 ? 0.389 6.380 -1.124 1.00 97.00 129 GLU A C 1
ATOM 1100 O O . GLU A 1 129 ? 0.682 6.757 -2.264 1.00 97.00 129 GLU A O 1
ATOM 1105 N N . GLU A 1 130 ? 1.274 5.754 -0.342 1.00 97.31 130 GLU A N 1
ATOM 1106 C CA . GLU A 1 130 ? 2.645 5.473 -0.778 1.00 97.31 130 GLU A CA 1
ATOM 1107 C C . GLU A 1 130 ? 2.673 4.553 -2.008 1.00 97.31 130 GLU A C 1
ATOM 1109 O O . GLU A 1 130 ? 3.402 4.806 -2.974 1.00 97.31 130 GLU A O 1
ATOM 1114 N N . THR A 1 131 ? 1.839 3.514 -2.016 1.00 96.62 131 THR A N 1
ATOM 1115 C CA . THR A 1 131 ? 1.741 2.574 -3.140 1.00 96.62 131 THR A CA 1
ATOM 1116 C C . THR A 1 131 ? 1.258 3.278 -4.407 1.00 96.62 131 THR A C 1
ATOM 1118 O O . THR A 1 131 ? 1.840 3.105 -5.481 1.00 96.62 131 THR A O 1
ATOM 1121 N N . VAL A 1 132 ? 0.232 4.125 -4.294 1.00 97.50 132 VAL A N 1
ATOM 1122 C CA . VAL A 1 132 ? -0.290 4.926 -5.411 1.00 97.50 132 VAL A CA 1
ATOM 1123 C C . VAL A 1 132 ? 0.773 5.895 -5.930 1.00 97.50 132 VAL A C 1
ATOM 1125 O O . VAL A 1 132 ? 0.939 6.024 -7.148 1.00 97.50 132 VAL A O 1
ATOM 1128 N N . LYS A 1 133 ? 1.534 6.537 -5.037 1.00 97.81 133 LYS A N 1
ATOM 1129 C CA . LYS A 1 133 ? 2.631 7.434 -5.415 1.00 97.81 133 LYS A CA 1
ATOM 1130 C C . LYS A 1 133 ? 3.722 6.692 -6.194 1.00 97.81 133 LYS A C 1
ATOM 1132 O O . LYS A 1 133 ? 4.047 7.110 -7.305 1.00 97.81 133 LYS A O 1
ATOM 1137 N N . ARG A 1 134 ? 4.201 5.550 -5.689 1.00 97.69 134 ARG A N 1
ATOM 1138 C C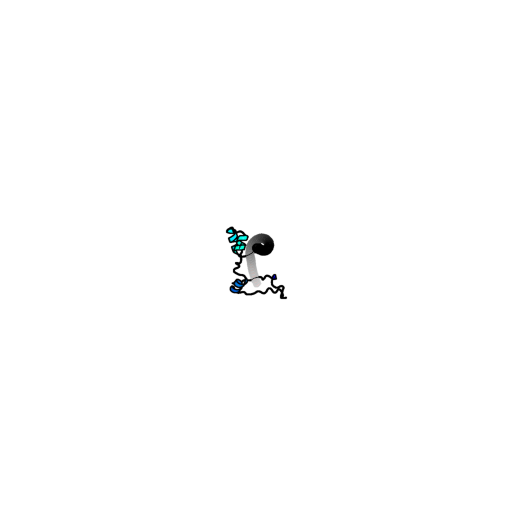A . ARG A 1 134 ? 5.201 4.716 -6.383 1.00 97.69 134 ARG A CA 1
ATOM 1139 C C . ARG A 1 134 ? 4.702 4.212 -7.736 1.00 97.69 134 ARG A C 1
ATOM 1141 O O . ARG A 1 134 ? 5.449 4.194 -8.709 1.00 97.69 134 ARG A O 1
ATOM 1148 N N . LEU A 1 135 ? 3.425 3.834 -7.838 1.00 97.62 135 LEU A N 1
ATOM 1149 C CA . LEU A 1 135 ? 2.824 3.436 -9.115 1.00 97.62 135 LEU A CA 1
ATOM 1150 C C . LEU A 1 135 ? 2.809 4.579 -10.134 1.00 97.62 135 LEU A C 1
ATOM 1152 O O . LEU A 1 135 ? 2.992 4.334 -11.328 1.00 97.62 135 LEU A O 1
ATOM 1156 N N . LYS A 1 136 ? 2.593 5.819 -9.687 1.00 98.19 136 LYS A N 1
ATOM 1157 C CA . LYS A 1 136 ? 2.659 6.998 -10.554 1.00 98.19 136 LYS A CA 1
ATOM 1158 C C . LYS A 1 136 ? 4.086 7.244 -11.048 1.00 98.19 136 LYS A C 1
ATOM 1160 O O . LYS A 1 136 ? 4.265 7.464 -12.242 1.00 98.19 136 LYS A O 1
ATOM 1165 N N . GLU A 1 137 ? 5.075 7.140 -10.165 1.00 98.00 137 GLU A N 1
ATOM 1166 C CA . GLU A 1 137 ? 6.500 7.275 -10.505 1.00 98.00 137 GLU A CA 1
ATOM 1167 C C . GLU A 1 137 ? 6.940 6.198 -11.512 1.00 98.00 137 GLU A C 1
ATOM 1169 O O . GLU A 1 137 ? 7.457 6.528 -12.577 1.00 98.00 137 GLU A O 1
ATOM 1174 N N . MET A 1 138 ? 6.608 4.924 -11.271 1.00 97.56 138 MET A N 1
ATOM 1175 C CA . MET A 1 138 ? 6.914 3.826 -12.202 1.00 97.56 138 MET A CA 1
ATOM 1176 C C . MET A 1 138 ? 6.232 3.981 -13.569 1.00 97.56 138 MET A C 1
ATOM 1178 O O . MET A 1 138 ? 6.787 3.586 -14.595 1.00 97.56 138 MET A O 1
ATOM 1182 N N . LYS A 1 139 ? 5.012 4.535 -13.621 1.00 97.50 139 LYS A N 1
ATOM 1183 C CA . LYS A 1 139 ? 4.354 4.856 -14.900 1.00 97.50 139 LYS A CA 1
ATOM 1184 C C . LYS A 1 139 ? 5.126 5.933 -15.659 1.00 97.50 139 LYS A C 1
ATOM 1186 O O . LYS A 1 139 ? 5.401 5.739 -16.835 1.00 97.50 139 LYS A O 1
ATOM 1191 N N . GLN A 1 140 ? 5.531 7.003 -14.979 1.00 97.94 140 GLN A N 1
ATOM 1192 C CA . GLN A 1 140 ? 6.322 8.070 -15.593 1.00 97.94 140 GLN A CA 1
ATOM 1193 C C . GLN A 1 140 ? 7.678 7.567 -16.099 1.00 97.94 140 GLN A C 1
ATOM 1195 O O . GLN A 1 140 ? 8.085 7.924 -17.200 1.00 97.94 140 GLN A O 1
ATOM 1200 N N . GLU A 1 141 ? 8.376 6.726 -15.333 1.00 98.12 141 GLU A N 1
ATOM 1201 C CA . GLU A 1 141 ? 9.636 6.124 -15.783 1.00 98.12 141 GLU A CA 1
ATOM 1202 C C . GLU A 1 141 ? 9.442 5.231 -17.004 1.00 98.12 141 GLU A C 1
ATOM 1204 O O . GLU A 1 141 ? 10.188 5.344 -17.973 1.00 98.12 141 GLU A O 1
ATOM 1209 N N . ARG A 1 142 ? 8.416 4.377 -16.995 1.00 97.94 142 ARG A N 1
ATOM 1210 C CA . ARG A 1 142 ? 8.072 3.537 -18.147 1.00 97.94 142 ARG A CA 1
ATOM 1211 C C . ARG A 1 142 ? 7.806 4.373 -19.398 1.00 97.94 142 ARG A C 1
ATOM 1213 O O . ARG A 1 142 ? 8.271 4.003 -20.471 1.00 97.94 142 ARG A O 1
ATOM 1220 N N . ASP A 1 143 ? 7.068 5.472 -19.268 1.00 98.19 143 ASP A N 1
ATOM 1221 C CA . ASP A 1 143 ? 6.750 6.341 -20.401 1.00 98.19 143 ASP A CA 1
ATOM 1222 C C . ASP A 1 143 ? 8.020 7.006 -20.959 1.00 98.19 143 ASP A C 1
ATOM 1224 O O . ASP A 1 143 ? 8.239 6.958 -22.168 1.00 98.19 143 ASP A O 1
ATOM 1228 N N . LYS A 1 144 ? 8.926 7.480 -20.090 1.00 97.81 144 LYS A N 1
ATOM 1229 C CA . LYS A 1 144 ? 10.251 7.986 -20.500 1.00 97.81 144 LYS A CA 1
ATOM 1230 C C . LYS A 1 144 ? 11.083 6.929 -21.224 1.00 97.81 144 LYS A C 1
ATOM 1232 O O . LYS A 1 144 ? 11.692 7.218 -22.250 1.00 97.81 144 LYS A O 1
ATOM 1237 N N . TRP A 1 145 ? 11.115 5.698 -20.712 1.00 97.81 145 TRP A N 1
ATOM 1238 C CA . TRP A 1 145 ? 11.822 4.601 -21.376 1.00 97.81 145 TRP A CA 1
ATOM 1239 C C . TRP A 1 145 ? 11.225 4.296 -22.745 1.00 97.81 145 TRP A C 1
ATOM 1241 O O . TRP A 1 145 ? 11.966 4.091 -23.699 1.00 97.81 145 TRP A O 1
ATOM 1251 N N . LYS A 1 146 ? 9.897 4.328 -22.864 1.00 97.31 146 LYS A N 1
ATOM 1252 C CA . LYS A 1 146 ? 9.199 4.096 -24.128 1.00 97.31 146 LYS A CA 1
ATOM 1253 C C . LYS A 1 146 ? 9.502 5.177 -25.166 1.00 97.31 146 LYS A C 1
ATOM 1255 O O . LYS A 1 146 ? 9.625 4.852 -26.343 1.00 97.31 146 LYS A O 1
ATOM 1260 N N . GLU A 1 147 ? 9.610 6.437 -24.753 1.00 98.00 147 GLU A N 1
ATOM 1261 C CA . GLU A 1 147 ? 10.037 7.532 -25.632 1.00 98.00 147 GLU A CA 1
ATOM 1262 C C . GLU A 1 147 ? 11.489 7.353 -26.072 1.00 98.00 147 GLU A C 1
ATOM 1264 O O . GLU A 1 147 ? 11.756 7.324 -27.269 1.00 98.00 147 GLU A O 1
ATOM 1269 N N . ARG A 1 148 ? 12.400 7.088 -25.130 1.00 97.31 148 ARG A N 1
ATOM 1270 C CA . ARG A 1 148 ? 13.814 6.852 -25.440 1.00 97.31 148 ARG A CA 1
ATOM 1271 C C . ARG A 1 148 ? 14.026 5.672 -26.389 1.00 97.31 148 ARG A C 1
ATOM 1273 O O . ARG A 1 148 ? 14.874 5.740 -27.268 1.00 97.31 148 ARG A O 1
ATOM 1280 N N . THR A 1 149 ? 13.270 4.586 -26.232 1.00 97.69 149 THR A N 1
ATOM 1281 C CA . THR A 1 149 ? 13.340 3.451 -27.164 1.00 97.69 149 THR A CA 1
ATOM 1282 C C . THR A 1 149 ? 12.907 3.861 -28.569 1.00 97.69 149 THR A C 1
ATOM 1284 O O . THR A 1 149 ? 13.585 3.505 -29.521 1.00 97.69 149 THR A O 1
ATOM 1287 N N . LYS A 1 150 ? 11.841 4.659 -28.712 1.00 97.50 150 LYS A N 1
ATOM 1288 C CA . LYS A 1 150 ? 11.419 5.160 -30.029 1.00 97.50 150 LYS A CA 1
ATOM 1289 C C . LYS A 1 150 ? 12.473 6.052 -30.681 1.00 97.50 150 LYS A C 1
ATOM 1291 O O . LYS A 1 150 ? 12.643 5.974 -31.891 1.00 97.50 150 LYS A O 1
ATOM 1296 N N . GLU A 1 151 ? 13.141 6.898 -29.899 1.00 97.75 151 GLU A N 1
ATOM 1297 C CA . GLU A 1 151 ? 14.246 7.732 -30.388 1.00 97.75 151 GLU A CA 1
ATOM 1298 C C . GLU A 1 151 ? 15.406 6.862 -30.881 1.00 97.75 151 GLU A C 1
ATOM 1300 O O . GLU A 1 151 ? 15.837 7.017 -32.017 1.00 97.75 151 GLU A O 1
ATOM 1305 N N . LEU A 1 152 ? 15.831 5.870 -30.090 1.00 96.75 152 LEU A N 1
ATOM 1306 C CA . LEU A 1 152 ? 16.886 4.935 -30.494 1.00 96.75 152 LEU A CA 1
ATOM 1307 C C . LEU A 1 152 ? 16.510 4.120 -31.738 1.00 96.75 152 LEU A C 1
ATOM 1309 O O . LEU A 1 152 ? 17.356 3.913 -32.605 1.00 96.75 152 LEU A O 1
ATOM 1313 N N . ASP A 1 153 ? 15.258 3.674 -31.846 1.00 97.44 153 ASP A N 1
ATOM 1314 C CA . ASP A 1 153 ? 14.772 2.956 -33.027 1.00 97.44 153 ASP A CA 1
ATOM 1315 C C . ASP A 1 153 ? 14.795 3.860 -34.273 1.00 97.44 153 ASP A C 1
ATOM 1317 O O . ASP A 1 153 ? 15.151 3.409 -35.365 1.00 97.44 153 ASP A O 1
ATOM 1321 N N . ALA A 1 154 ? 14.444 5.142 -34.123 1.00 97.88 154 ALA A N 1
ATOM 1322 C CA . ALA A 1 154 ? 14.501 6.123 -35.204 1.00 97.88 154 ALA A CA 1
ATOM 1323 C C . ALA A 1 154 ? 15.948 6.426 -35.630 1.00 97.88 154 ALA A C 1
ATOM 1325 O O . ALA A 1 154 ? 16.241 6.408 -36.829 1.00 97.88 154 ALA A O 1
ATOM 1326 N N . ASP A 1 155 ? 16.851 6.630 -34.669 1.00 97.88 155 ASP A N 1
ATOM 1327 C CA . ASP A 1 155 ? 18.281 6.852 -34.913 1.00 97.88 155 ASP A CA 1
ATOM 1328 C C . ASP A 1 155 ? 18.922 5.641 -35.606 1.00 97.88 155 ASP A C 1
ATOM 1330 O O . ASP A 1 155 ? 19.706 5.783 -36.552 1.00 97.88 155 ASP A O 1
ATOM 1334 N N . LEU A 1 156 ? 18.553 4.429 -35.182 1.00 96.94 156 LEU A N 1
ATOM 1335 C CA . LEU A 1 156 ? 19.013 3.193 -35.807 1.00 96.94 156 LEU A CA 1
ATOM 1336 C C . LEU A 1 156 ? 18.515 3.093 -37.252 1.00 96.94 156 LEU A C 1
ATOM 1338 O O . LEU A 1 156 ? 19.303 2.810 -38.153 1.00 96.94 156 LEU A O 1
ATOM 1342 N N . ALA A 1 157 ? 17.232 3.373 -37.493 1.00 97.19 157 ALA A N 1
ATOM 1343 C CA . ALA A 1 157 ? 16.661 3.366 -38.836 1.00 97.19 157 ALA A CA 1
ATOM 1344 C C . ALA A 1 157 ? 17.332 4.398 -39.757 1.00 97.19 157 ALA A C 1
ATOM 1346 O O . ALA A 1 157 ? 17.552 4.119 -40.938 1.00 97.19 157 ALA A O 1
ATOM 1347 N N . GLN A 1 158 ? 17.681 5.578 -39.237 1.00 97.12 158 GLN A N 1
ATOM 1348 C CA . GLN A 1 158 ? 18.449 6.569 -39.989 1.00 97.12 158 GLN A CA 1
ATOM 1349 C C . GLN A 1 158 ? 19.859 6.059 -40.308 1.00 97.12 158 GLN A C 1
ATOM 1351 O O . GLN A 1 158 ? 20.279 6.108 -41.463 1.00 97.12 158 GLN A O 1
ATOM 1356 N N . THR A 1 159 ? 20.558 5.514 -39.313 1.00 96.56 159 THR A N 1
ATOM 1357 C CA . THR A 1 159 ? 21.914 4.969 -39.479 1.00 96.56 159 THR A CA 1
ATOM 1358 C C . THR A 1 159 ? 21.947 3.855 -40.529 1.00 96.56 159 THR A C 1
ATOM 1360 O O . THR A 1 159 ? 22.859 3.806 -41.353 1.00 96.56 159 THR A O 1
ATOM 1363 N N . MET A 1 160 ? 20.931 2.986 -40.548 1.00 96.88 160 MET A N 1
ATOM 1364 C CA . MET A 1 160 ? 20.793 1.943 -41.569 1.00 96.88 160 MET A CA 1
ATOM 1365 C C . MET A 1 160 ? 20.641 2.537 -42.973 1.00 96.88 160 MET A C 1
ATOM 1367 O O . MET A 1 160 ? 21.380 2.145 -43.868 1.00 96.88 160 MET A O 1
ATOM 1371 N N . LYS A 1 161 ? 19.778 3.545 -43.160 1.00 96.81 161 LYS A N 1
ATOM 1372 C CA . LYS A 1 161 ? 19.625 4.224 -44.462 1.00 96.81 161 LYS A CA 1
ATOM 1373 C C . LYS A 1 161 ? 20.921 4.877 -44.943 1.00 96.81 161 LYS A C 1
ATOM 1375 O O . LYS A 1 161 ? 21.242 4.818 -46.126 1.00 96.81 161 LYS A O 1
ATOM 1380 N N . GLU A 1 162 ? 21.665 5.511 -44.039 1.00 96.62 162 GLU A N 1
ATOM 1381 C CA . GLU A 1 162 ? 22.966 6.102 -44.369 1.00 96.62 162 GLU A CA 1
ATOM 1382 C C . GLU A 1 162 ? 23.999 5.034 -44.746 1.00 96.62 162 GLU A C 1
ATOM 1384 O O . GLU A 1 162 ? 24.827 5.260 -45.631 1.00 96.62 162 GLU A O 1
ATOM 1389 N N . SER A 1 163 ? 23.955 3.871 -44.091 1.00 96.38 163 SER A N 1
ATOM 1390 C CA . SER A 1 163 ? 24.790 2.721 -44.436 1.00 96.38 163 SER A CA 1
ATOM 1391 C C . SER A 1 163 ? 24.448 2.175 -45.822 1.00 96.38 163 SER A C 1
ATOM 1393 O O . SER A 1 163 ? 25.358 1.965 -46.622 1.00 96.38 163 SER A O 1
ATOM 1395 N N . ASP A 1 164 ? 23.159 2.006 -46.126 1.00 97.19 164 ASP A N 1
ATOM 1396 C CA . ASP A 1 164 ? 22.684 1.528 -47.428 1.00 97.19 164 ASP A CA 1
ATOM 1397 C C . ASP A 1 164 ? 23.138 2.471 -48.555 1.00 97.19 164 ASP A C 1
ATOM 1399 O O . ASP A 1 164 ? 23.733 2.023 -49.534 1.00 97.19 164 ASP A O 1
ATOM 1403 N N . TYR A 1 165 ? 22.983 3.790 -48.375 1.00 96.19 165 TYR A N 1
ATOM 1404 C CA . TYR A 1 165 ? 23.465 4.789 -49.338 1.00 96.19 165 TYR A CA 1
ATOM 1405 C C . TYR A 1 165 ? 24.980 4.699 -49.574 1.00 96.19 165 TYR A C 1
ATOM 1407 O O . TYR A 1 165 ? 25.451 4.741 -50.711 1.00 96.19 165 TYR A O 1
ATOM 1415 N N . LYS A 1 166 ? 25.770 4.558 -48.502 1.00 96.25 166 LYS A N 1
ATOM 1416 C CA . LYS A 1 166 ? 27.228 4.397 -48.618 1.00 96.25 166 LYS A CA 1
ATOM 1417 C C . LYS A 1 166 ? 27.596 3.104 -49.339 1.00 96.25 166 LYS A C 1
ATOM 1419 O O . LYS A 1 166 ? 28.578 3.087 -50.074 1.00 96.25 166 LYS A O 1
ATOM 1424 N N . GLN A 1 167 ? 26.836 2.033 -49.133 1.00 95.69 167 GLN A N 1
ATOM 1425 C CA . GLN A 1 167 ? 27.075 0.759 -49.796 1.00 95.69 167 GLN A CA 1
ATOM 1426 C C . GLN A 1 167 ? 26.765 0.837 -51.295 1.00 95.69 167 GLN A C 1
ATOM 1428 O O . GLN A 1 167 ? 27.575 0.374 -52.096 1.00 95.69 167 GLN A O 1
ATOM 1433 N N . GLU A 1 168 ? 25.669 1.492 -51.683 1.00 96.94 168 GLU A N 1
ATOM 1434 C CA . GLU A 1 168 ? 25.372 1.787 -53.092 1.00 96.94 168 GLU A CA 1
ATOM 1435 C C . GLU A 1 168 ? 26.477 2.628 -53.748 1.00 96.94 168 GLU A C 1
ATOM 1437 O O . GLU A 1 168 ? 26.905 2.329 -54.864 1.00 96.94 168 GLU A O 1
ATOM 1442 N N . GLU A 1 169 ? 26.987 3.648 -53.054 1.00 96.62 169 GLU A N 1
ATOM 1443 C CA . GLU A 1 169 ? 28.077 4.486 -53.563 1.00 96.62 169 GLU A CA 1
ATOM 1444 C C . GLU A 1 169 ? 29.388 3.700 -53.723 1.00 96.62 169 GLU A C 1
ATOM 1446 O O . GLU A 1 169 ? 30.095 3.861 -54.718 1.00 96.62 169 GLU A O 1
ATOM 1451 N N . ILE A 1 170 ? 29.700 2.795 -52.789 1.00 96.06 170 ILE A N 1
ATOM 1452 C CA . ILE A 1 170 ? 30.853 1.893 -52.909 1.00 96.06 170 ILE A CA 1
ATOM 1453 C C . ILE A 1 170 ? 30.724 1.005 -54.151 1.00 96.06 170 ILE A C 1
ATOM 1455 O O . ILE A 1 170 ? 31.709 0.842 -54.871 1.00 96.06 170 ILE A O 1
ATOM 1459 N N . GLU A 1 171 ? 29.546 0.437 -54.421 1.00 96.75 171 GLU A N 1
ATOM 1460 C CA . GLU A 1 171 ? 29.339 -0.388 -55.619 1.00 96.75 171 GLU A CA 1
ATOM 1461 C C . GLU A 1 171 ? 29.482 0.434 -56.910 1.00 96.75 171 GLU A C 1
ATOM 1463 O O . GLU A 1 171 ? 30.202 0.013 -57.816 1.00 96.75 171 GLU A O 1
ATOM 1468 N N . ARG A 1 172 ? 28.941 1.660 -56.965 1.00 95.94 172 ARG A N 1
ATOM 1469 C CA . ARG A 1 172 ? 29.160 2.572 -58.108 1.00 95.94 172 ARG A CA 1
ATOM 1470 C C . ARG A 1 172 ? 30.636 2.883 -58.337 1.00 95.94 172 ARG A C 1
ATOM 1472 O O . ARG A 1 172 ? 31.111 2.858 -59.473 1.00 95.94 172 ARG A O 1
ATOM 1479 N N . LEU A 1 173 ? 31.382 3.165 -57.270 1.00 96.06 173 LEU A N 1
ATOM 1480 C CA . LEU A 1 173 ? 32.817 3.433 -57.364 1.00 96.06 173 LEU A CA 1
ATOM 1481 C C . LEU A 1 173 ? 33.597 2.192 -57.815 1.00 96.06 173 LEU A C 1
ATOM 1483 O O . LEU A 1 173 ? 34.531 2.323 -58.605 1.00 96.06 173 LEU A O 1
ATOM 1487 N N . LYS A 1 174 ? 33.214 0.988 -57.371 1.00 96.31 174 LYS A N 1
ATOM 1488 C CA . LYS A 1 174 ? 33.811 -0.268 -57.854 1.00 96.31 174 LYS A CA 1
ATOM 1489 C C . LYS A 1 174 ? 33.582 -0.460 -59.351 1.00 96.31 174 LYS A C 1
ATOM 1491 O O . LYS A 1 174 ? 34.534 -0.796 -60.053 1.00 96.31 174 LYS A O 1
ATOM 1496 N N . GLU A 1 175 ? 32.366 -0.224 -59.843 1.00 96.81 175 GLU A N 1
ATOM 1497 C CA . GLU A 1 175 ? 32.052 -0.288 -61.277 1.00 96.81 175 GLU A CA 1
ATOM 1498 C C . GLU A 1 175 ? 32.875 0.729 -62.078 1.00 96.81 175 GLU A C 1
ATOM 1500 O O . GLU A 1 175 ? 33.469 0.377 -63.098 1.00 96.81 175 GLU A O 1
ATOM 1505 N N . ALA A 1 176 ? 32.991 1.966 -61.583 1.00 96.06 176 ALA A N 1
ATOM 1506 C CA . ALA A 1 176 ? 33.811 3.001 -62.209 1.00 96.06 176 ALA A CA 1
ATOM 1507 C C . ALA A 1 176 ? 35.299 2.612 -62.258 1.00 96.06 176 ALA A C 1
ATOM 1509 O O . ALA A 1 176 ? 35.939 2.735 -63.301 1.00 96.06 176 ALA A O 1
ATOM 1510 N N . VAL A 1 177 ? 35.851 2.080 -61.163 1.00 96.44 177 VAL A N 1
ATOM 1511 C CA . VAL A 1 177 ? 37.239 1.590 -61.119 1.00 96.44 177 VAL A CA 1
ATOM 1512 C C . VAL A 1 177 ? 37.438 0.420 -62.078 1.00 96.44 177 VAL A C 1
ATOM 1514 O O . VAL A 1 177 ? 38.460 0.360 -62.759 1.00 96.44 177 VAL A O 1
ATOM 1517 N N . GLN A 1 178 ? 36.482 -0.505 -62.155 1.00 96.44 178 GLN A N 1
ATOM 1518 C CA . GLN A 1 178 ? 36.556 -1.625 -63.086 1.00 96.44 178 GLN A CA 1
ATOM 1519 C C . GLN A 1 178 ? 36.538 -1.143 -64.542 1.00 96.44 178 GLN A C 1
ATOM 1521 O O . GLN A 1 178 ? 37.302 -1.657 -65.355 1.00 96.44 178 GLN A O 1
ATOM 1526 N N . LEU A 1 179 ? 35.731 -0.129 -64.860 1.00 96.25 179 LEU A N 1
ATOM 1527 C CA . LEU A 1 179 ? 35.702 0.496 -66.182 1.00 96.25 179 LEU A CA 1
ATOM 1528 C C . LEU A 1 179 ? 37.023 1.201 -66.524 1.00 96.25 179 LEU A C 1
ATOM 1530 O O . LEU A 1 179 ? 37.514 1.085 -67.642 1.00 96.25 179 LEU A O 1
ATOM 1534 N N . GLU A 1 180 ? 37.620 1.932 -65.584 1.00 96.12 180 GLU A N 1
ATOM 1535 C CA . GLU A 1 180 ? 38.923 2.561 -65.828 1.00 96.12 180 GLU A CA 1
ATOM 1536 C C . GLU A 1 180 ? 40.033 1.516 -65.984 1.00 96.12 180 GLU A C 1
ATOM 1538 O O . GLU A 1 180 ? 40.886 1.654 -66.857 1.00 96.12 180 GLU A O 1
ATOM 1543 N N . ARG A 1 181 ? 39.986 0.410 -65.229 1.00 94.81 181 ARG A N 1
ATOM 1544 C CA . ARG A 1 181 ? 40.916 -0.715 -65.411 1.00 94.81 181 ARG A CA 1
ATOM 1545 C C . ARG A 1 181 ? 40.828 -1.322 -66.807 1.00 94.81 181 ARG A C 1
ATOM 1547 O O . ARG A 1 181 ? 41.870 -1.560 -67.407 1.00 94.81 181 ARG A O 1
ATOM 1554 N N . THR A 1 182 ? 39.626 -1.548 -67.340 1.00 96.31 182 THR A N 1
ATOM 1555 C CA . THR A 1 182 ? 39.483 -2.101 -68.697 1.00 96.31 182 THR A CA 1
ATOM 1556 C C . THR A 1 182 ? 39.970 -1.126 -69.766 1.00 96.31 182 THR A C 1
ATOM 1558 O O . THR A 1 182 ? 40.576 -1.554 -70.746 1.00 96.31 182 THR A O 1
ATOM 1561 N N . LYS A 1 183 ? 39.778 0.186 -69.576 1.00 95.00 183 LYS A N 1
ATOM 1562 C CA . LYS A 1 183 ? 40.360 1.206 -70.465 1.00 95.00 183 LYS A CA 1
ATOM 1563 C C . LYS A 1 183 ? 41.885 1.204 -70.422 1.00 95.00 183 LYS A C 1
ATOM 1565 O O . LYS A 1 183 ? 42.501 1.280 -71.480 1.00 95.00 183 LYS A O 1
ATOM 1570 N N . VAL A 1 184 ? 42.481 1.122 -69.231 1.00 95.06 184 VAL A N 1
ATOM 1571 C CA . VAL A 1 184 ? 43.941 1.045 -69.072 1.00 95.06 184 VAL A CA 1
ATOM 1572 C C . VAL A 1 184 ? 44.482 -0.202 -69.766 1.00 95.06 184 VAL A C 1
ATOM 1574 O O . VAL A 1 184 ? 45.367 -0.065 -70.599 1.00 95.06 184 VAL A O 1
ATOM 1577 N N . GLN A 1 185 ? 43.884 -1.373 -69.533 1.00 94.94 185 GLN A N 1
ATOM 1578 C CA . GLN A 1 185 ? 44.269 -2.616 -70.216 1.00 94.94 185 GLN A CA 1
ATOM 1579 C C . GLN A 1 185 ? 44.196 -2.484 -71.743 1.00 94.94 185 GLN A C 1
ATOM 1581 O O . GLN A 1 185 ? 45.142 -2.829 -72.441 1.00 94.94 185 GLN A O 1
ATOM 1586 N N . ALA A 1 186 ? 43.117 -1.904 -72.275 1.00 93.94 186 ALA A N 1
ATOM 1587 C CA . ALA A 1 186 ? 42.982 -1.688 -73.715 1.00 93.94 186 ALA A CA 1
ATOM 1588 C C . ALA A 1 186 ? 44.017 -0.695 -74.284 1.00 93.94 186 ALA A C 1
ATOM 1590 O O . ALA A 1 186 ? 44.361 -0.768 -75.464 1.00 93.94 186 ALA A O 1
ATOM 1591 N N . LEU A 1 187 ? 44.485 0.270 -73.485 1.00 94.50 187 LEU A N 1
ATOM 1592 C CA . LEU A 1 187 ? 45.563 1.180 -73.878 1.00 94.50 187 LEU A CA 1
ATOM 1593 C C . LEU A 1 187 ? 46.931 0.496 -73.816 1.00 94.50 187 LEU A C 1
ATOM 1595 O O . LEU A 1 187 ? 47.729 0.711 -74.722 1.00 94.50 187 LEU A O 1
ATOM 1599 N N . GLU A 1 188 ? 47.182 -0.331 -72.801 1.00 93.44 188 GLU A N 1
ATOM 1600 C CA . GLU A 1 188 ? 48.398 -1.146 -72.679 1.00 93.44 188 GLU A CA 1
ATOM 1601 C C . GLU A 1 188 ? 48.528 -2.121 -73.859 1.00 93.44 188 GLU A C 1
ATOM 1603 O O . GLU A 1 188 ? 49.569 -2.149 -74.508 1.00 93.44 188 GLU A O 1
ATOM 1608 N N . GLU A 1 189 ? 47.451 -2.824 -74.227 1.00 94.38 189 GLU A N 1
ATOM 1609 C CA . GLU A 1 189 ? 47.422 -3.706 -75.406 1.00 94.38 189 GLU A CA 1
ATOM 1610 C C . GLU A 1 189 ? 47.713 -2.947 -76.711 1.00 94.38 189 GLU A C 1
ATOM 1612 O O . GLU A 1 189 ? 48.435 -3.432 -77.582 1.00 94.38 189 GLU A O 1
ATOM 1617 N N . LYS A 1 190 ? 47.164 -1.735 -76.867 1.00 92.44 190 LYS A N 1
ATOM 1618 C CA . LYS A 1 190 ? 47.461 -0.887 -78.031 1.00 92.44 190 LYS A CA 1
ATOM 1619 C C . LYS A 1 190 ? 48.913 -0.428 -78.044 1.00 92.44 190 LYS A C 1
ATOM 1621 O O . LYS A 1 190 ? 49.515 -0.413 -79.111 1.00 92.44 190 LYS A O 1
ATOM 1626 N N . LEU A 1 191 ? 49.458 -0.036 -76.893 1.00 91.25 191 LEU A N 1
ATOM 1627 C CA . LEU A 1 191 ? 50.857 0.364 -76.769 1.00 91.25 191 LEU A CA 1
ATOM 1628 C C . LEU A 1 191 ? 51.775 -0.789 -77.190 1.00 91.25 191 LEU A C 1
ATOM 1630 O O . LEU A 1 191 ? 52.641 -0.586 -78.032 1.00 91.25 191 LEU A O 1
ATOM 1634 N N . GLU A 1 192 ? 51.515 -2.002 -76.698 1.00 90.75 192 GLU A N 1
ATOM 1635 C CA . GLU A 1 192 ? 52.264 -3.206 -77.072 1.00 90.75 192 GLU A CA 1
ATOM 1636 C C . GLU A 1 192 ? 52.176 -3.491 -78.583 1.00 90.75 192 GLU A C 1
ATOM 1638 O O . GLU A 1 192 ? 53.169 -3.855 -79.214 1.00 90.75 192 GLU A O 1
ATOM 1643 N N . GLN A 1 193 ? 51.010 -3.288 -79.208 1.00 87.00 193 GLN A N 1
ATOM 1644 C CA . GLN A 1 193 ? 50.875 -3.398 -80.665 1.00 87.00 193 GLN A CA 1
ATOM 1645 C C . GLN A 1 193 ? 51.735 -2.366 -81.406 1.00 87.00 193 GLN A C 1
ATOM 1647 O O . GLN A 1 193 ? 52.419 -2.732 -82.360 1.00 87.00 193 GLN A O 1
ATOM 1652 N N . TYR A 1 194 ? 51.725 -1.101 -80.975 1.00 84.25 194 TYR A N 1
ATOM 1653 C CA . TYR A 1 194 ? 52.548 -0.050 -81.583 1.00 84.25 194 TYR A CA 1
ATOM 1654 C C . TYR A 1 194 ? 54.046 -0.327 -81.423 1.00 84.25 194 TYR A C 1
ATOM 1656 O O . TYR A 1 194 ? 54.779 -0.239 -82.406 1.00 84.25 194 TYR A O 1
ATOM 1664 N N . GLU A 1 195 ? 54.489 -0.719 -80.227 1.00 83.38 195 GLU A N 1
ATOM 1665 C CA . GLU A 1 195 ? 55.890 -1.066 -79.962 1.00 83.38 195 GLU A CA 1
ATOM 1666 C C . GLU A 1 195 ? 56.352 -2.241 -80.836 1.00 83.38 195 GLU A C 1
ATOM 1668 O O . GLU A 1 195 ? 57.438 -2.200 -81.411 1.00 83.38 195 GLU A O 1
ATOM 1673 N N . ASN A 1 196 ? 55.518 -3.271 -81.008 1.00 81.81 196 ASN A N 1
ATOM 1674 C CA . ASN A 1 196 ? 55.856 -4.417 -81.853 1.00 81.81 196 ASN A CA 1
ATOM 1675 C C . ASN A 1 196 ? 55.929 -4.069 -83.349 1.00 81.81 196 ASN A C 1
ATOM 1677 O O . ASN A 1 196 ? 56.794 -4.605 -84.044 1.00 81.81 196 ASN A O 1
ATOM 1681 N N . VAL A 1 197 ? 55.055 -3.184 -83.846 1.00 78.88 197 VAL A N 1
ATOM 1682 C CA . VAL A 1 197 ? 55.101 -2.708 -85.241 1.00 78.88 197 VAL A CA 1
ATOM 1683 C C . VAL A 1 197 ? 56.363 -1.885 -85.480 1.00 78.88 197 VAL A C 1
ATOM 1685 O O . VAL A 1 197 ? 57.114 -2.207 -86.395 1.00 78.88 197 VAL A O 1
ATOM 1688 N N . GLU A 1 198 ? 56.661 -0.903 -84.621 1.00 72.75 198 GLU A N 1
ATOM 1689 C CA . GLU A 1 198 ? 57.888 -0.109 -84.757 1.00 72.75 198 GLU A CA 1
ATOM 1690 C C . GLU A 1 198 ? 59.135 -1.003 -84.727 1.00 72.75 198 GLU A C 1
ATOM 1692 O O . GLU A 1 198 ? 60.010 -0.882 -85.581 1.00 72.75 198 GLU A O 1
ATOM 1697 N N . VAL A 1 199 ? 59.211 -1.957 -83.793 1.00 72.00 199 VAL A N 1
ATOM 1698 C CA . VAL A 1 199 ? 60.347 -2.887 -83.705 1.00 72.00 199 VAL A CA 1
ATOM 1699 C C . VAL A 1 199 ? 60.455 -3.789 -84.940 1.00 72.00 199 VAL A C 1
ATOM 1701 O O . VAL A 1 199 ? 61.572 -4.116 -85.345 1.00 72.00 199 VAL A O 1
ATOM 1704 N N . SER A 1 200 ? 59.336 -4.207 -85.536 1.00 77.44 200 SER A N 1
ATOM 1705 C CA . SER A 1 200 ? 59.334 -4.998 -86.772 1.00 77.44 200 SER A CA 1
ATOM 1706 C C . SER A 1 200 ? 59.867 -4.187 -87.952 1.00 77.44 200 SER A C 1
ATOM 1708 O O . SER A 1 200 ? 60.776 -4.652 -88.638 1.00 77.44 200 SER A O 1
ATOM 1710 N N . ASP A 1 201 ? 59.369 -2.965 -88.135 1.00 77.56 201 ASP A N 1
ATOM 1711 C CA . ASP A 1 201 ? 59.782 -2.080 -89.228 1.00 77.56 201 ASP A CA 1
ATOM 1712 C C . ASP A 1 201 ? 61.279 -1.740 -89.121 1.00 77.56 201 ASP A C 1
ATOM 1714 O O . ASP A 1 201 ? 62.019 -1.816 -90.104 1.00 77.56 201 ASP A O 1
ATOM 1718 N N . TYR A 1 202 ? 61.775 -1.454 -87.909 1.00 74.56 202 TYR A N 1
ATOM 1719 C CA . TYR A 1 202 ? 63.205 -1.219 -87.689 1.00 74.56 202 TYR A CA 1
ATOM 1720 C C . TYR A 1 202 ? 64.065 -2.455 -87.965 1.00 74.56 202 TYR A C 1
ATOM 1722 O O . TYR A 1 202 ? 65.176 -2.309 -88.475 1.00 74.56 202 TYR A O 1
ATOM 1730 N N . LYS A 1 203 ? 63.586 -3.662 -87.636 1.00 78.69 203 LYS A N 1
ATOM 1731 C CA . LYS A 1 203 ? 64.303 -4.910 -87.944 1.00 78.69 203 LYS A CA 1
ATOM 1732 C C . LYS A 1 203 ? 64.390 -5.154 -89.445 1.00 78.69 203 LYS A C 1
ATOM 1734 O O . LYS A 1 203 ? 65.468 -5.497 -89.917 1.00 78.69 203 LYS A O 1
ATOM 1739 N N . GLU A 1 204 ? 63.304 -4.939 -90.183 1.00 80.88 204 GLU A N 1
ATOM 1740 C CA . GLU A 1 204 ? 63.283 -5.105 -91.640 1.00 80.88 204 GLU A CA 1
ATOM 1741 C C . GLU A 1 204 ? 64.244 -4.122 -92.327 1.00 80.88 204 GLU A C 1
ATOM 1743 O O . GLU A 1 204 ? 65.076 -4.532 -93.136 1.00 80.88 204 GLU A O 1
ATOM 1748 N N . MET A 1 205 ? 64.234 -2.845 -91.921 1.00 79.94 205 MET A N 1
ATOM 1749 C CA . MET A 1 205 ? 65.189 -1.853 -92.434 1.00 79.94 205 MET A CA 1
ATOM 1750 C C . MET A 1 205 ? 66.651 -2.212 -92.120 1.00 79.94 205 MET A C 1
ATOM 1752 O O . MET A 1 205 ? 67.535 -1.967 -92.942 1.00 79.94 205 MET A O 1
ATOM 1756 N N . LEU A 1 206 ? 66.922 -2.782 -90.940 1.00 80.12 206 LEU A N 1
ATOM 1757 C CA . LEU A 1 206 ? 68.257 -3.251 -90.557 1.00 80.12 206 LEU A CA 1
ATOM 1758 C C . LEU A 1 206 ? 68.704 -4.449 -91.398 1.00 80.12 206 LEU A C 1
ATOM 1760 O O . LEU A 1 206 ? 69.829 -4.442 -91.890 1.00 80.12 206 LEU A O 1
ATOM 1764 N N . GLU A 1 207 ? 67.837 -5.442 -91.601 1.00 84.50 207 GLU A N 1
ATOM 1765 C CA . GLU A 1 207 ? 68.141 -6.602 -92.446 1.00 84.50 207 GLU A CA 1
ATOM 1766 C C . GLU A 1 207 ? 68.423 -6.193 -93.895 1.00 84.50 207 GLU A C 1
ATOM 1768 O O . GLU A 1 207 ? 69.351 -6.712 -94.517 1.00 84.50 207 GLU A O 1
ATOM 1773 N N . ASP A 1 208 ? 67.660 -5.248 -94.443 1.00 84.75 208 ASP A N 1
ATOM 1774 C CA . ASP A 1 208 ? 67.892 -4.752 -95.799 1.00 84.75 208 ASP A CA 1
ATOM 1775 C C . ASP A 1 208 ? 69.192 -3.947 -95.905 1.00 84.75 208 ASP A C 1
ATOM 1777 O O . ASP A 1 208 ? 69.958 -4.143 -96.854 1.00 84.75 208 ASP A O 1
ATOM 1781 N N . ALA A 1 209 ? 69.515 -3.129 -94.899 1.00 79.12 209 ALA A N 1
ATOM 1782 C CA . ALA A 1 209 ? 70.804 -2.446 -94.823 1.00 79.12 209 ALA A CA 1
ATOM 1783 C C . ALA A 1 209 ? 71.983 -3.431 -94.686 1.00 79.12 209 ALA A C 1
ATOM 1785 O O . ALA A 1 209 ? 73.047 -3.220 -95.274 1.00 79.12 209 ALA A O 1
ATOM 1786 N N . GLU A 1 210 ? 71.817 -4.527 -93.939 1.00 85.44 210 GLU A N 1
ATOM 1787 C CA . GLU A 1 210 ? 72.822 -5.588 -93.819 1.00 85.44 210 GLU A CA 1
ATOM 1788 C C . GLU A 1 210 ? 73.023 -6.342 -95.138 1.00 85.44 210 GLU A C 1
ATOM 1790 O O . GLU A 1 210 ? 74.171 -6.550 -95.544 1.00 85.44 210 GLU A O 1
ATOM 1795 N N . LYS A 1 211 ? 71.940 -6.692 -95.847 1.00 86.94 211 LYS A N 1
ATOM 1796 C CA . LYS A 1 211 ? 72.012 -7.293 -97.192 1.00 86.94 211 LYS A CA 1
ATOM 1797 C C . LYS A 1 211 ? 72.730 -6.374 -98.172 1.00 86.94 211 LYS A C 1
ATOM 1799 O O . LYS A 1 211 ? 73.577 -6.840 -98.932 1.00 86.94 211 LYS A O 1
ATOM 1804 N N . GLU A 1 212 ? 72.417 -5.080 -98.152 1.00 84.31 212 GLU A N 1
ATOM 1805 C CA . GLU A 1 212 ? 73.073 -4.104 -99.019 1.00 84.31 212 GLU A CA 1
ATOM 1806 C C . GLU A 1 212 ? 74.569 -4.004 -98.693 1.00 84.31 212 GLU A C 1
ATOM 1808 O O . GLU A 1 212 ? 75.409 -4.037 -99.591 1.00 84.31 212 GLU A O 1
ATOM 1813 N N . ASN A 1 213 ? 74.932 -3.969 -97.410 1.00 83.75 213 ASN A N 1
ATOM 1814 C CA . ASN A 1 213 ? 76.326 -3.942 -96.975 1.00 83.75 213 ASN A CA 1
ATOM 1815 C C . ASN A 1 213 ? 77.090 -5.214 -97.387 1.00 83.75 213 ASN A C 1
ATOM 1817 O O . ASN A 1 213 ? 78.219 -5.121 -97.868 1.00 83.75 213 ASN A O 1
ATOM 1821 N N . GLU A 1 214 ? 76.493 -6.403 -97.263 1.00 85.44 214 GLU A N 1
ATOM 1822 C CA . GLU A 1 214 ? 77.100 -7.639 -97.780 1.00 85.44 214 GLU A CA 1
ATOM 1823 C C . GLU A 1 214 ? 77.247 -7.616 -99.307 1.00 85.44 214 GLU A C 1
ATOM 1825 O O . GLU A 1 214 ? 78.316 -7.966 -99.812 1.00 85.44 214 GLU A O 1
ATOM 1830 N N . ALA A 1 215 ? 76.257 -7.107 -100.048 1.00 82.62 215 ALA A N 1
ATOM 1831 C CA . ALA A 1 215 ? 76.366 -6.921 -101.495 1.00 82.62 215 ALA A CA 1
ATOM 1832 C C . ALA A 1 215 ? 77.519 -5.966 -101.864 1.00 82.62 215 ALA A C 1
ATOM 1834 O O . ALA A 1 215 ? 78.311 -6.259 -102.765 1.00 82.62 215 ALA A O 1
ATOM 1835 N N . TRP A 1 216 ? 77.682 -4.862 -101.126 1.00 81.88 216 TRP A N 1
ATOM 1836 C CA . TRP A 1 216 ? 78.822 -3.956 -101.279 1.00 81.88 216 TRP A CA 1
ATOM 1837 C C . TRP A 1 216 ? 80.150 -4.652 -100.957 1.00 81.88 216 TRP A C 1
ATOM 1839 O O . TRP A 1 216 ? 81.102 -4.531 -101.731 1.00 81.88 216 TRP A O 1
ATOM 1849 N N . LYS A 1 217 ? 80.242 -5.425 -99.867 1.00 83.50 217 LYS A N 1
ATOM 1850 C CA . LYS A 1 217 ? 81.451 -6.198 -99.525 1.00 83.50 217 LYS A CA 1
ATOM 1851 C C . LYS A 1 217 ? 81.800 -7.224 -100.602 1.00 83.50 217 LYS A C 1
ATOM 1853 O O . LYS A 1 217 ? 82.981 -7.376 -100.921 1.00 83.50 217 LYS A O 1
ATOM 1858 N N . GLU A 1 218 ? 80.820 -7.925 -101.169 1.00 80.44 218 GLU A N 1
ATOM 1859 C CA . GLU A 1 218 ? 81.036 -8.854 -102.283 1.00 80.44 218 GLU A CA 1
ATOM 1860 C C . GLU A 1 218 ? 81.514 -8.132 -103.544 1.00 80.44 218 GLU A C 1
ATOM 1862 O O . GLU A 1 218 ? 82.496 -8.568 -104.149 1.00 80.44 218 GLU A O 1
ATOM 1867 N N . ALA A 1 219 ? 80.905 -6.996 -103.896 1.00 76.38 219 ALA A N 1
ATOM 1868 C CA . ALA A 1 219 ? 81.346 -6.164 -105.013 1.00 76.38 219 ALA A CA 1
ATOM 1869 C C . ALA A 1 219 ? 82.795 -5.679 -104.823 1.00 76.38 219 ALA A C 1
ATOM 1871 O O . ALA A 1 219 ? 83.616 -5.801 -105.734 1.00 76.38 219 ALA A O 1
ATOM 1872 N N . PHE A 1 220 ? 83.159 -5.220 -103.621 1.00 76.50 220 PHE A N 1
ATOM 1873 C CA . PHE A 1 220 ? 84.538 -4.842 -103.298 1.00 76.50 220 PHE A CA 1
ATOM 1874 C C . PHE A 1 220 ? 85.506 -6.035 -103.343 1.00 76.50 220 PHE A C 1
ATOM 1876 O O . PHE A 1 220 ? 86.609 -5.894 -103.872 1.00 76.50 220 PHE A O 1
ATOM 1883 N N . ARG A 1 221 ? 85.115 -7.225 -102.858 1.00 76.75 221 ARG A N 1
ATOM 1884 C CA . ARG A 1 221 ? 85.924 -8.454 -103.004 1.00 76.75 221 ARG A CA 1
ATOM 1885 C C . ARG A 1 221 ? 86.103 -8.855 -104.468 1.00 76.75 221 ARG A C 1
ATOM 1887 O O . ARG A 1 221 ? 87.167 -9.357 -104.821 1.00 76.75 221 ARG A O 1
ATOM 1894 N N . ALA A 1 222 ? 85.084 -8.673 -105.306 1.00 72.25 222 ALA A N 1
ATOM 1895 C CA . ALA A 1 222 ? 85.156 -8.964 -106.733 1.00 72.25 222 ALA A CA 1
ATOM 1896 C C . ALA A 1 222 ? 86.118 -8.004 -107.447 1.00 72.25 222 ALA A C 1
ATOM 1898 O O . ALA A 1 222 ? 86.965 -8.456 -108.212 1.00 72.25 222 ALA A O 1
ATOM 1899 N N . ILE A 1 223 ? 86.062 -6.708 -107.130 1.00 69.25 223 ILE A N 1
ATOM 1900 C CA . ILE A 1 223 ? 86.982 -5.693 -107.667 1.00 69.25 223 ILE A CA 1
ATOM 1901 C C . ILE A 1 223 ? 88.421 -5.941 -107.184 1.00 69.25 223 ILE A C 1
ATOM 1903 O O . ILE A 1 223 ? 89.353 -5.889 -107.980 1.00 69.25 223 ILE A O 1
ATOM 1907 N N . GLY A 1 224 ? 88.614 -6.292 -105.910 1.00 63.62 224 GLY A N 1
ATOM 1908 C CA . GLY A 1 224 ? 89.934 -6.598 -105.346 1.00 63.62 224 GLY A CA 1
ATOM 1909 C C . GLY A 1 224 ? 90.588 -7.883 -105.874 1.00 63.62 224 GLY A C 1
ATOM 1910 O O . GLY A 1 224 ? 91.773 -8.081 -105.646 1.00 63.62 224 GLY A O 1
ATOM 1911 N N . LYS A 1 225 ? 89.849 -8.752 -106.578 1.00 60.16 225 LYS A 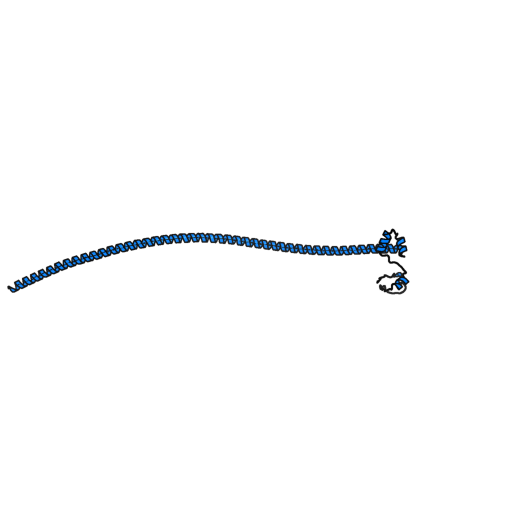N 1
ATOM 1912 C CA . LYS A 1 225 ? 90.397 -9.921 -107.296 1.00 60.16 225 LYS A CA 1
ATOM 1913 C C . LYS A 1 225 ? 90.800 -9.612 -108.746 1.00 60.16 225 LYS A C 1
ATOM 1915 O O . LYS A 1 225 ? 91.351 -10.486 -109.409 1.00 60.16 225 LYS A O 1
ATOM 1920 N N . VAL A 1 226 ? 90.477 -8.417 -109.247 1.00 55.25 226 VAL A N 1
ATOM 1921 C CA . VAL A 1 226 ? 90.756 -7.962 -110.624 1.00 55.25 226 VAL A CA 1
ATOM 1922 C C . VAL A 1 226 ? 92.005 -7.060 -110.686 1.00 55.25 226 VAL A C 1
ATOM 1924 O O . VAL A 1 226 ? 92.462 -6.722 -111.777 1.00 55.25 226 VAL A O 1
ATOM 1927 N 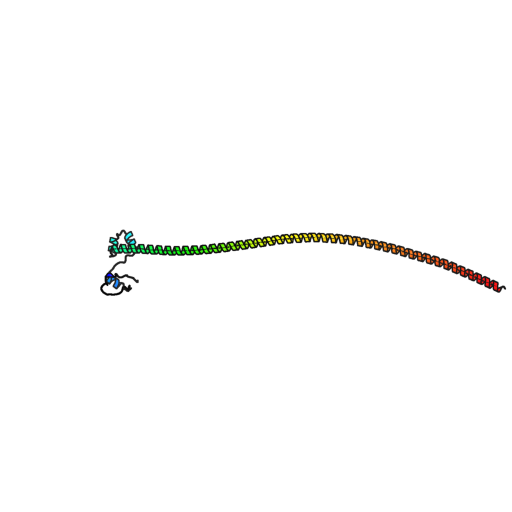N . ILE A 1 227 ? 92.591 -6.720 -109.533 1.00 46.47 227 ILE A N 1
ATOM 1928 C CA . ILE A 1 227 ? 93.885 -6.028 -109.386 1.00 46.47 227 ILE A CA 1
ATOM 1929 C C . ILE A 1 227 ? 94.933 -7.048 -108.943 1.00 46.47 227 ILE A C 1
ATOM 1931 O O . ILE A 1 227 ? 96.050 -7.016 -109.505 1.00 46.47 227 ILE A O 1
#

Secondary structure (DSSP, 8-state):
--------TTS-TTS------------HHHHHHHH-S-----HHHHHHHHHTT--HHHHHHHTT--HHHHHHHHHHHHHHHHHHHHHHHHHHHHHHHHHHHHHHHHHHHHHHHHHHHHHHHHHHHHHHHHHHHHHHHHHHHHHHHHHHHHHHHHHHHHHHHHHHHHHHHHHHHHHHHHHHHHHHHHHHHHHHHHHHHHHHHHHHHHHHHHHHHHHHHHHHHHHHT--

Radius of gyration: 78.25 Å; chains: 1; bounding box: 158×44×204 Å

pLDDT: mean 82.05, std 19.75, range [29.25, 98.19]

Sequence (227 aa):
MEYEGIRNPKVERKQKLNSEVTTYYMSEEERKQRWGDRMELTKEAYEKDRADGMSNKAIADKYKMSEANIYYYKKKWEQDERNKKESTVQQLKGEIKQGQEKLKEERDRWKDRALKAEEYNKKMADMNEETVKRLKEMKQERDKWKERTKELDADLAQTMKESDYKQEEIERLKEAVQLERTKVQALEEKLEQYENVEVSDYKEMLEDAEKENEAWKEAFRAIGKVI